Protein AF-A0A7D7VSA6-F1 (afdb_monomer_lite)

Secondary structure (DSSP, 8-state):
--S-TT-EEEEEEEES-TTS-GGGSEEEEEEEEETTT-SS---TT--EEEEEEE-TT--EEEEEEETTTTEEEEEEE-TTS----HHHHHHHHHHHHHHHHHHHHHHHHTT-HHHHHHHHHHHHHHHHHHHHHHT--TT--STHHHHHHHHHHHHHHHHHHHHHHHHHHHHHHHHHHHHHHHHHHHHHH--HHHHHHHHHHHHTHHHHHTTT-HHHHHHHHHHHHHHHHHHHTT-HHHHHHHHHHHHHTGGG-S-HHHHHHHHHHHHHHHHTT-HHHHHHHHHHHHHHS-TTTHHHHHIIIII--

Sequence (305 aa):
MKGNESDRLWINVYEGPQTSLPEANKLIGVIEISGKQVSRDIAKGSDLEITIMISESRDVTVSGYLNMSDQEFKNVFNPKERDTNITLLKGQVTELSSKLDEEIELATEKEDYETAGALSKVKKEMEAVEDEAESLTDDDVTDKRYQLEDKKRKIAQKIDSATKNKRLQKATDYYYETKAACEELIENSGNDHERKTFNDIVSQESAFMATKSPLKIQEKSDEFHSIIGQIRWRTPDFLKGIFGSLLNDQAKMNDQSQAKSLIDAGNFAIESQNWDRLREINFGLLDLLPRGSKEDITTKIGFGL

Foldseek 3Di:
DPLDQPDKDKDWDFDDDPLADRLLTHTQDIFIDTSVNAPDDDDPVFDWDWDWDADPQRWIKIWIAGPVRRDIGIDITDSPDDDFQLVVLLVLLVVVLVVLVVQLVVCVVVVVVVLNVQSVVLNVLSVVLNVLSVPDDRPPPDCSRVVSSVSSSVSSVSNRVSCLVVLLVVLVVLLVVLLVVLVVLCVVQNDPVLVVQSVVLVVCCVVQNVVSRSVSSNVSSVSSLVSVVVRLLQDPVSLVLLLVVLVVCLVQFQDNVQSVVLNVQLVVCNVVVVSVSSSVSSVVSLVRHDSNVSLVSCVVSPSND

Radius of gyration: 24.02 Å; chains: 1; bounding box: 58×50×62 Å

pLDDT: mean 84.39, std 11.31, range [35.53, 96.75]

Structure (mmCIF, N/CA/C/O backbone):
data_AF-A0A7D7VSA6-F1
#
_entry.id   AF-A0A7D7VSA6-F1
#
loop_
_atom_site.group_PDB
_atom_site.id
_atom_site.type_symbol
_atom_site.label_atom_id
_atom_site.label_alt_id
_atom_site.label_comp_id
_atom_site.label_asym_id
_atom_site.label_entity_id
_atom_site.label_seq_id
_atom_site.pdbx_PDB_ins_code
_atom_site.Cartn_x
_atom_site.Cartn_y
_atom_site.Cartn_z
_atom_site.occupancy
_atom_site.B_iso_or_equiv
_atom_site.auth_seq_id
_atom_site.auth_comp_id
_atom_site.auth_asym_id
_atom_site.auth_atom_id
_atom_site.pdbx_PDB_model_num
ATOM 1 N N . MET A 1 1 ? 7.452 -14.440 10.674 1.00 52.47 1 MET A N 1
ATOM 2 C CA . MET A 1 1 ? 7.093 -15.127 11.926 1.00 52.47 1 MET A CA 1
ATOM 3 C C . MET A 1 1 ? 8.062 -16.277 12.093 1.00 52.47 1 MET A C 1
ATOM 5 O O . MET A 1 1 ? 8.081 -17.152 11.234 1.00 52.47 1 MET A O 1
ATOM 9 N N . LYS A 1 2 ? 8.937 -16.218 13.099 1.00 40.69 2 LYS A N 1
ATOM 10 C CA . LYS A 1 2 ? 9.678 -17.420 13.525 1.00 40.69 2 LYS A CA 1
ATOM 11 C C . LYS A 1 2 ? 8.731 -18.194 14.435 1.00 40.69 2 LYS A C 1
ATOM 13 O O . LYS A 1 2 ? 7.951 -17.534 15.105 1.00 40.69 2 LYS A O 1
ATOM 18 N N . GLY A 1 3 ? 8.793 -19.525 14.478 1.00 46.88 3 GLY A N 1
ATOM 19 C CA . GLY A 1 3 ? 7.996 -20.405 15.359 1.00 46.88 3 GLY A CA 1
ATOM 20 C C . GLY A 1 3 ? 8.077 -20.123 16.875 1.00 46.88 3 GLY A C 1
ATOM 21 O O . GLY A 1 3 ? 8.457 -20.988 17.657 1.00 46.88 3 GLY A O 1
ATOM 22 N N . ASN A 1 4 ? 7.722 -18.912 17.288 1.00 48.38 4 ASN A N 1
ATOM 23 C CA . ASN A 1 4 ? 7.675 -18.393 18.637 1.00 48.38 4 ASN A CA 1
ATOM 24 C C . ASN A 1 4 ? 6.198 -18.225 19.002 1.00 48.38 4 ASN A C 1
ATOM 26 O O . ASN A 1 4 ? 5.406 -17.715 18.208 1.00 48.38 4 ASN A O 1
ATOM 30 N N . GLU A 1 5 ? 5.815 -18.661 20.199 1.00 52.28 5 GLU A N 1
ATOM 31 C CA . GLU A 1 5 ? 4.406 -18.749 20.612 1.00 52.28 5 GLU A CA 1
ATOM 32 C C . GLU A 1 5 ? 3.676 -17.393 20.653 1.00 52.28 5 GLU A C 1
ATOM 34 O O . GLU A 1 5 ? 2.447 -17.356 20.695 1.00 52.28 5 GLU A O 1
ATOM 39 N N . SER A 1 6 ? 4.429 -16.291 20.641 1.00 59.78 6 SER A N 1
ATOM 40 C CA . SER A 1 6 ? 3.940 -14.912 20.672 1.00 59.78 6 SER A CA 1
ATOM 41 C C . SER A 1 6 ? 3.602 -14.327 19.300 1.00 59.78 6 SER A C 1
ATOM 43 O O . SER A 1 6 ? 2.917 -13.307 19.246 1.00 59.78 6 SER A O 1
ATOM 45 N N . ASP A 1 7 ? 4.087 -14.919 18.205 1.00 70.81 7 ASP A N 1
ATOM 46 C CA . ASP A 1 7 ? 3.899 -14.352 16.870 1.00 70.81 7 ASP A CA 1
ATOM 47 C C . ASP A 1 7 ? 2.448 -14.571 16.417 1.00 70.81 7 ASP A C 1
ATOM 49 O O . ASP A 1 7 ? 1.957 -15.704 16.364 1.00 70.81 7 ASP A O 1
ATOM 53 N N . ARG A 1 8 ? 1.762 -13.479 16.063 1.00 75.50 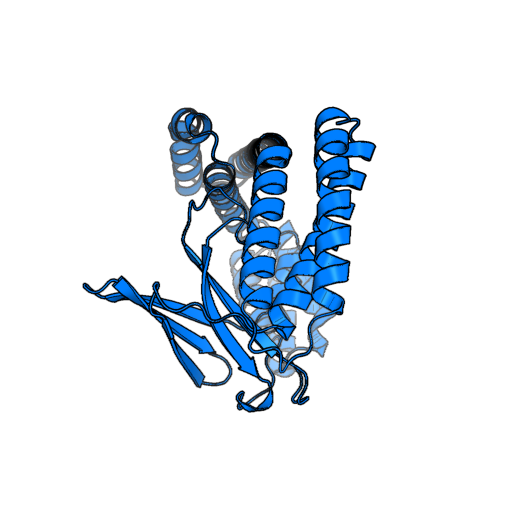8 ARG A N 1
ATOM 54 C CA . ARG A 1 8 ? 0.375 -13.488 15.581 1.00 75.50 8 ARG A CA 1
ATOM 55 C C . ARG A 1 8 ? 0.255 -12.674 14.298 1.00 75.50 8 ARG A C 1
ATOM 57 O O . ARG A 1 8 ? 0.777 -11.564 14.217 1.00 75.50 8 ARG A O 1
ATOM 64 N N . LEU A 1 9 ? -0.440 -13.229 13.313 1.00 80.06 9 LEU A N 1
ATOM 65 C CA . LEU A 1 9 ? -0.892 -12.529 12.118 1.00 80.06 9 LEU A CA 1
ATOM 66 C C . LEU A 1 9 ? -2.399 -12.307 12.244 1.00 80.06 9 LEU A C 1
ATOM 68 O O . LEU A 1 9 ? -3.152 -13.248 12.493 1.00 80.06 9 LEU A O 1
ATOM 72 N N . TRP A 1 10 ? -2.825 -11.061 12.067 1.00 84.00 10 TRP A N 1
ATOM 73 C CA . TRP A 1 10 ? -4.221 -10.660 12.189 1.00 84.00 10 TRP A CA 1
ATOM 74 C C . TRP A 1 10 ? -4.757 -10.225 10.831 1.00 84.00 10 TRP A C 1
ATOM 76 O O . TRP A 1 10 ? -4.192 -9.335 10.197 1.00 84.00 10 TRP A O 1
ATOM 86 N N . ILE A 1 11 ? -5.868 -10.821 10.407 1.00 84.81 11 ILE A N 1
ATOM 87 C CA . ILE A 1 11 ? -6.616 -10.384 9.227 1.00 84.81 11 ILE A CA 1
ATOM 88 C C . ILE A 1 11 ? -7.899 -9.729 9.729 1.00 84.81 11 ILE A C 1
ATOM 90 O O . ILE A 1 11 ? -8.822 -10.414 10.172 1.00 84.81 11 ILE A O 1
ATOM 94 N N . ASN A 1 12 ? -7.936 -8.398 9.687 1.00 86.38 12 ASN A N 1
ATOM 95 C CA . ASN A 1 12 ? -9.089 -7.609 10.115 1.00 86.38 12 ASN A CA 1
ATOM 96 C C . ASN A 1 12 ? -10.017 -7.354 8.928 1.00 86.38 12 ASN A C 1
ATOM 98 O O . ASN A 1 12 ? -9.569 -6.902 7.875 1.00 86.38 12 ASN A O 1
ATOM 102 N N . VAL A 1 13 ? -11.312 -7.596 9.113 1.00 85.62 13 VAL A N 1
ATOM 103 C CA . VAL A 1 13 ? -12.317 -7.436 8.059 1.00 85.62 13 VAL A CA 1
ATOM 104 C C . VAL A 1 13 ? -13.292 -6.347 8.463 1.00 85.62 13 VAL A C 1
ATOM 106 O O . VAL A 1 13 ? -13.953 -6.450 9.496 1.00 85.62 13 VAL A O 1
ATOM 109 N N . TYR A 1 14 ? -13.375 -5.298 7.648 1.00 87.31 14 TYR A N 1
ATOM 110 C CA . TYR A 1 14 ? -14.153 -4.096 7.937 1.00 87.31 14 TYR A CA 1
ATOM 111 C C . TYR A 1 14 ? -15.288 -3.891 6.926 1.00 87.31 14 TYR A C 1
ATOM 113 O O . TYR A 1 14 ? -15.138 -4.166 5.739 1.00 87.31 14 TYR A O 1
ATOM 121 N N . GLU A 1 15 ? -16.411 -3.352 7.399 1.00 86.75 15 GLU A N 1
ATOM 122 C CA . GLU A 1 15 ? -17.558 -2.907 6.607 1.00 86.75 15 GLU A CA 1
ATOM 123 C C . GLU A 1 15 ? -17.632 -1.378 6.626 1.00 86.75 15 GLU A C 1
ATOM 125 O O . GLU A 1 15 ? -17.773 -0.761 7.689 1.00 86.75 15 GLU A O 1
ATOM 130 N N . GLY A 1 16 ? -17.571 -0.750 5.455 1.00 86.88 16 GLY A N 1
ATOM 131 C CA . GLY A 1 16 ? -17.751 0.691 5.332 1.00 86.88 16 GLY A CA 1
ATOM 132 C C . GLY A 1 16 ? -17.281 1.247 3.990 1.00 86.88 16 GLY A C 1
ATOM 133 O O . GLY A 1 16 ? -16.944 0.484 3.083 1.00 86.88 16 GLY A O 1
ATOM 134 N N . PRO A 1 17 ? -17.291 2.581 3.829 1.00 83.81 17 PRO A N 1
ATOM 135 C CA . PRO A 1 17 ? -16.809 3.226 2.617 1.00 83.81 17 PRO A CA 1
ATOM 136 C C . PRO A 1 17 ? -15.327 2.924 2.370 1.00 83.81 17 PRO A C 1
ATOM 138 O O . PRO A 1 17 ? -14.486 3.143 3.241 1.00 83.81 17 PRO A O 1
ATOM 141 N N . GLN A 1 18 ? -14.994 2.523 1.142 1.00 78.56 18 GLN A N 1
ATOM 142 C CA . GLN A 1 18 ? -13.608 2.266 0.721 1.00 78.56 18 GLN A CA 1
ATOM 143 C C . GLN A 1 18 ? -12.697 3.505 0.783 1.00 78.56 18 GLN A C 1
ATOM 145 O O . GLN A 1 18 ? -11.481 3.392 0.742 1.00 78.56 18 GLN A O 1
ATOM 150 N N . THR A 1 19 ? -13.280 4.707 0.838 1.00 75.62 19 THR A N 1
ATOM 151 C CA . THR A 1 19 ? -12.539 5.978 0.884 1.00 75.62 19 THR A CA 1
ATOM 152 C C . THR A 1 19 ? -12.122 6.392 2.291 1.00 75.62 19 THR A C 1
ATOM 154 O O . THR A 1 19 ? -11.398 7.375 2.439 1.00 75.62 19 THR A O 1
ATOM 157 N N . SER A 1 20 ? -12.650 5.722 3.314 1.00 83.56 20 SER A N 1
ATOM 158 C CA . SER A 1 20 ? -12.350 6.018 4.711 1.00 83.56 20 SER A CA 1
ATOM 159 C C . SER A 1 20 ? -11.198 5.155 5.209 1.00 83.56 20 SER A C 1
ATOM 161 O O . SER A 1 20 ? -10.936 4.082 4.666 1.00 83.56 20 SER A O 1
ATOM 163 N N . LEU A 1 21 ? -10.515 5.621 6.254 1.00 84.88 21 LEU A N 1
ATOM 164 C CA . LEU A 1 21 ? -9.534 4.808 6.970 1.00 84.88 21 LEU A CA 1
ATOM 165 C C . LEU A 1 21 ? -10.165 3.469 7.401 1.00 84.88 21 LEU A C 1
ATOM 167 O O . LEU A 1 21 ? -11.303 3.478 7.887 1.00 84.88 21 LEU A O 1
ATOM 171 N N . PRO A 1 22 ? -9.458 2.331 7.272 1.00 86.31 22 PRO A N 1
ATOM 172 C CA . PRO A 1 22 ? -9.956 1.040 7.743 1.00 86.31 22 PRO A CA 1
ATOM 173 C C . PRO A 1 22 ? -10.445 1.087 9.196 1.00 86.31 22 PRO A C 1
ATOM 175 O O . PRO A 1 22 ? -11.513 0.575 9.512 1.00 86.31 22 PRO A O 1
ATOM 178 N N . GLU A 1 23 ? -9.724 1.792 10.067 1.00 87.69 23 GLU A N 1
ATOM 179 C CA . GLU A 1 23 ? -10.028 1.941 11.491 1.00 87.69 23 GLU A CA 1
ATOM 180 C C . GLU A 1 23 ? -11.293 2.778 11.762 1.00 87.69 23 GLU A C 1
ATOM 182 O O . GLU A 1 23 ? -11.859 2.705 12.855 1.00 87.69 23 GLU A O 1
ATOM 187 N N . ALA A 1 24 ? -11.751 3.565 10.781 1.00 88.25 24 ALA A N 1
ATOM 188 C CA . ALA A 1 24 ? -12.989 4.344 10.846 1.00 88.25 24 ALA A CA 1
ATOM 189 C C . ALA A 1 24 ? -14.235 3.519 10.463 1.00 88.25 24 ALA A C 1
ATOM 191 O O . ALA A 1 24 ? -15.369 3.934 10.747 1.00 88.25 24 ALA A O 1
ATOM 192 N N . ASN A 1 25 ? -14.028 2.356 9.839 1.00 89.00 25 ASN A N 1
ATOM 193 C CA . ASN A 1 25 ? -15.072 1.439 9.399 1.00 89.00 25 ASN A CA 1
ATOM 194 C C . ASN A 1 25 ? -15.475 0.460 10.513 1.00 89.00 25 ASN A C 1
ATOM 196 O O . ASN A 1 25 ? -14.809 0.324 11.540 1.00 89.00 25 ASN A O 1
ATOM 200 N N . LYS A 1 26 ? -16.620 -0.209 10.342 1.00 85.62 26 LYS A N 1
ATOM 201 C CA . LYS A 1 26 ? -17.137 -1.163 11.331 1.00 85.62 26 LYS A CA 1
ATOM 202 C C . LYS A 1 26 ? -16.369 -2.479 11.214 1.00 85.62 26 LYS A C 1
ATOM 204 O O . LYS A 1 26 ? -16.377 -3.084 10.150 1.00 85.62 26 LYS A O 1
ATOM 209 N N . LEU A 1 27 ? -15.760 -2.956 12.296 1.00 84.81 27 LEU A N 1
ATOM 210 C CA . LEU A 1 27 ? -15.154 -4.289 12.320 1.00 84.81 27 LEU A CA 1
ATOM 211 C C . LEU A 1 27 ? -16.250 -5.366 12.213 1.00 84.81 27 LEU A C 1
ATOM 213 O O . LEU A 1 27 ? -17.189 -5.380 13.011 1.00 84.81 27 LEU A O 1
ATOM 217 N N . ILE A 1 28 ? -16.144 -6.240 11.210 1.00 83.25 28 ILE A N 1
ATOM 218 C CA . ILE A 1 28 ? -17.011 -7.416 11.022 1.00 83.25 28 ILE A CA 1
ATOM 219 C C . ILE A 1 28 ? -16.425 -8.614 11.765 1.00 83.25 28 ILE A C 1
ATOM 221 O O . ILE A 1 28 ? -17.159 -9.390 12.368 1.00 83.25 28 ILE A O 1
ATOM 225 N N . GLY A 1 29 ? -15.104 -8.770 11.706 1.00 78.44 29 GLY A N 1
ATOM 226 C CA . GLY A 1 29 ? -14.444 -9.935 12.261 1.00 78.44 29 GLY A CA 1
ATOM 227 C C . GLY A 1 29 ? -12.936 -9.901 12.104 1.00 78.44 29 GLY A C 1
ATOM 228 O O . GLY A 1 29 ? -12.374 -9.062 11.395 1.00 78.44 29 GLY A O 1
ATOM 229 N N . VAL A 1 30 ? -12.297 -10.835 12.797 1.00 83.19 30 VAL A N 1
ATOM 230 C CA . VAL A 1 30 ? -10.848 -10.987 12.829 1.00 83.19 30 VAL A CA 1
ATOM 231 C C . VAL A 1 30 ? -10.506 -12.459 12.662 1.00 83.19 30 VAL A C 1
ATOM 233 O O . VAL A 1 30 ? -11.083 -13.318 13.330 1.00 83.19 30 VAL A O 1
ATOM 236 N N . ILE A 1 31 ? -9.559 -12.756 11.776 1.00 84.06 31 ILE A N 1
ATOM 237 C CA . ILE A 1 31 ? -8.891 -14.058 11.745 1.00 84.06 31 ILE A CA 1
ATOM 238 C C . ILE A 1 31 ? -7.543 -13.897 12.435 1.00 84.06 31 ILE A C 1
ATOM 240 O O . ILE A 1 31 ? -6.701 -13.115 11.993 1.00 84.06 31 ILE A O 1
ATOM 244 N N . GLU A 1 32 ? -7.357 -14.640 13.521 1.00 83.69 32 GLU A N 1
ATOM 245 C CA . GLU A 1 32 ? -6.067 -14.787 14.183 1.00 83.69 32 GLU A CA 1
ATOM 246 C C . GLU A 1 32 ? -5.359 -16.030 13.649 1.00 83.69 32 GLU A C 1
ATOM 248 O O . GLU A 1 32 ? -5.876 -17.143 13.751 1.00 83.69 32 GLU A O 1
ATOM 253 N N . ILE A 1 33 ? -4.159 -15.839 13.109 1.00 82.75 33 ILE A N 1
ATOM 254 C CA . ILE A 1 33 ? -3.253 -16.920 12.735 1.00 82.75 33 ILE A CA 1
ATOM 255 C C . ILE A 1 33 ? -2.060 -16.844 13.683 1.00 82.75 33 ILE A C 1
ATOM 257 O O . ILE A 1 33 ? -1.188 -15.982 13.557 1.00 82.75 33 ILE A O 1
ATOM 261 N N . SER A 1 34 ? -2.033 -17.735 14.668 1.00 79.81 34 SER A N 1
ATOM 262 C CA . SER A 1 34 ? -0.915 -17.846 15.605 1.00 79.81 34 SER A CA 1
ATOM 263 C C . SER A 1 34 ? 0.235 -18.650 14.997 1.00 79.81 34 SER A C 1
ATOM 265 O O . SER A 1 34 ? 0.015 -19.584 14.223 1.00 79.81 34 SER A O 1
ATOM 267 N N . GLY A 1 35 ? 1.472 -18.363 15.413 1.00 72.94 35 GLY A N 1
ATOM 268 C CA . GLY A 1 35 ? 2.660 -19.109 14.983 1.00 72.94 35 GLY A CA 1
ATOM 269 C C . GLY A 1 35 ? 2.589 -20.620 15.257 1.00 72.94 35 GLY A C 1
ATOM 270 O O . GLY A 1 35 ? 3.234 -21.392 14.559 1.00 72.94 35 GLY A O 1
ATOM 271 N N . LYS A 1 36 ? 1.754 -21.062 16.214 1.00 74.12 36 LYS A N 1
ATOM 272 C CA . LYS A 1 36 ? 1.494 -22.488 16.501 1.00 74.12 36 LYS A CA 1
ATOM 273 C C . LYS A 1 36 ? 0.684 -23.189 15.414 1.00 74.12 36 LYS A C 1
ATOM 275 O O . LYS A 1 36 ? 0.767 -24.406 15.283 1.00 74.12 36 LYS A O 1
ATOM 280 N N . GLN A 1 37 ? -0.146 -22.443 14.693 1.00 73.38 37 GLN A N 1
ATOM 281 C CA . GLN A 1 37 ? -1.020 -23.004 13.669 1.00 73.38 37 GLN A CA 1
ATOM 282 C C . GLN A 1 37 ? -0.327 -23.106 12.311 1.00 73.38 37 GLN A C 1
ATOM 284 O O . GLN A 1 37 ? -0.833 -23.794 11.425 1.00 73.38 37 GLN A O 1
ATOM 289 N N . VAL A 1 38 ? 0.823 -22.450 12.138 1.00 76.56 38 VAL A N 1
ATOM 290 C CA . VAL A 1 38 ? 1.549 -22.473 10.873 1.00 76.56 38 VAL A CA 1
ATOM 291 C C . VAL A 1 38 ? 2.524 -23.646 10.847 1.00 76.56 38 VAL A C 1
ATOM 293 O O . VAL A 1 38 ? 3.309 -23.845 11.770 1.00 76.56 38 VAL A O 1
ATOM 296 N N . SER A 1 39 ? 2.485 -24.434 9.775 1.00 70.50 39 SER A N 1
ATOM 297 C CA . SER A 1 39 ? 3.337 -25.617 9.608 1.00 70.50 39 SER A CA 1
ATOM 298 C C . SER A 1 39 ? 4.802 -25.272 9.310 1.00 70.50 39 SER A C 1
ATOM 300 O O . SER A 1 39 ? 5.679 -26.130 9.441 1.00 70.50 39 SER A O 1
ATOM 302 N N . ARG A 1 40 ? 5.075 -24.033 8.880 1.00 70.19 40 ARG A N 1
ATOM 303 C CA . ARG A 1 40 ? 6.391 -23.521 8.472 1.00 70.19 40 ARG A CA 1
ATOM 304 C C . ARG A 1 40 ? 6.528 -22.036 8.796 1.00 70.19 40 ARG A C 1
ATOM 306 O O . ARG A 1 40 ? 5.534 -21.326 8.897 1.00 70.19 40 ARG A O 1
ATOM 313 N N . ASP A 1 41 ? 7.765 -21.560 8.896 1.00 68.94 41 ASP A N 1
ATOM 314 C CA . ASP A 1 41 ? 8.044 -20.138 9.099 1.00 68.94 41 ASP A CA 1
ATOM 315 C C . ASP A 1 41 ? 7.509 -19.291 7.929 1.00 68.94 41 ASP A C 1
ATOM 317 O O . ASP A 1 41 ? 7.759 -19.586 6.757 1.00 68.94 41 ASP A O 1
ATOM 321 N N . ILE A 1 42 ? 6.808 -18.202 8.257 1.00 70.50 42 ILE A N 1
ATOM 322 C CA . ILE A 1 42 ? 6.314 -17.224 7.276 1.00 70.50 42 ILE A CA 1
ATOM 323 C C . ILE A 1 42 ? 7.351 -16.111 7.147 1.00 70.50 42 ILE A C 1
ATOM 325 O O . ILE A 1 42 ? 7.594 -15.362 8.103 1.00 70.50 42 ILE A O 1
ATOM 329 N N . ALA A 1 43 ? 7.961 -15.983 5.971 1.00 68.81 43 ALA A N 1
ATOM 330 C CA . ALA A 1 43 ? 8.850 -14.869 5.659 1.00 68.81 43 ALA A CA 1
ATOM 331 C C . ALA A 1 43 ? 8.041 -13.601 5.337 1.00 68.81 43 ALA A C 1
ATOM 333 O O . ALA A 1 43 ? 6.922 -13.681 4.829 1.00 68.81 43 ALA A O 1
ATOM 334 N N . LYS A 1 44 ? 8.614 -12.421 5.605 1.00 67.75 44 LYS A N 1
ATOM 335 C CA . LYS A 1 44 ? 8.074 -11.163 5.069 1.00 67.75 44 LYS A CA 1
ATOM 336 C C . LYS A 1 44 ? 8.089 -11.253 3.532 1.00 67.75 44 LYS A C 1
ATOM 338 O O . LYS A 1 44 ? 9.079 -11.741 2.993 1.00 67.75 44 LYS A O 1
ATOM 343 N N . GLY A 1 45 ? 7.000 -10.847 2.877 1.00 66.00 45 GLY A N 1
ATOM 344 C CA . GLY A 1 45 ? 6.820 -11.029 1.427 1.00 66.00 45 GLY A CA 1
ATOM 345 C C . GLY A 1 45 ? 6.260 -12.400 1.020 1.00 66.00 45 GLY A C 1
ATOM 346 O O . GLY A 1 45 ? 6.386 -12.810 -0.123 1.00 66.00 45 GLY A O 1
ATOM 347 N N . SER A 1 46 ? 5.690 -13.172 1.954 1.00 73.19 46 SER A N 1
ATOM 348 C CA . SER A 1 46 ? 4.974 -14.403 1.582 1.00 73.19 46 SER A CA 1
ATOM 349 C C . SER A 1 46 ? 3.577 -14.073 1.062 1.00 73.19 46 SER A C 1
ATOM 351 O O . SER A 1 46 ? 2.850 -13.323 1.713 1.00 73.19 46 SER A O 1
ATOM 353 N N . ASP A 1 47 ? 3.184 -14.705 -0.042 1.00 75.31 47 ASP A N 1
ATOM 354 C CA . ASP A 1 47 ? 1.846 -14.551 -0.612 1.00 75.31 47 ASP A CA 1
ATOM 355 C C . ASP A 1 47 ? 0.763 -15.130 0.309 1.00 75.31 47 ASP A C 1
ATOM 357 O O . ASP A 1 47 ? 0.824 -16.296 0.725 1.00 75.31 47 ASP A O 1
ATOM 361 N N . LEU A 1 48 ? -0.252 -14.311 0.580 1.00 81.38 48 LEU A N 1
ATOM 362 C CA . LEU A 1 48 ? -1.483 -14.682 1.266 1.00 81.38 48 LEU A CA 1
ATOM 363 C C . LEU A 1 48 ? -2.655 -14.404 0.323 1.00 81.38 48 LEU A C 1
ATOM 365 O O . LEU A 1 48 ? -2.942 -13.251 0.005 1.00 81.38 48 LEU A O 1
ATOM 369 N N . GLU A 1 49 ? -3.346 -15.454 -0.101 1.00 83.81 49 GLU A N 1
ATOM 370 C CA . GLU A 1 49 ? -4.552 -15.326 -0.912 1.00 83.81 49 GLU A CA 1
ATOM 371 C C . GLU A 1 49 ? -5.768 -15.173 0.003 1.00 83.81 49 GLU A C 1
ATOM 373 O O . GLU A 1 49 ? -6.011 -16.011 0.869 1.00 83.81 49 GLU A O 1
ATOM 378 N N . ILE A 1 50 ? -6.533 -14.094 -0.166 1.00 86.75 50 ILE A N 1
ATOM 379 C CA . ILE A 1 50 ? -7.716 -13.811 0.652 1.00 86.75 50 ILE A CA 1
ATOM 380 C C . ILE A 1 50 ? -8.966 -13.980 -0.210 1.00 86.75 50 ILE A C 1
ATOM 382 O O . ILE A 1 50 ? -9.168 -13.251 -1.178 1.00 86.75 50 ILE A O 1
ATOM 386 N N . THR A 1 51 ? -9.837 -14.906 0.180 1.00 86.44 51 THR A N 1
ATOM 387 C CA . THR A 1 51 ? -11.157 -15.104 -0.423 1.00 86.44 51 THR A CA 1
ATOM 388 C C . THR A 1 51 ? -12.239 -14.625 0.537 1.00 86.44 51 THR A C 1
ATOM 390 O O . THR A 1 51 ? -12.308 -15.059 1.685 1.00 86.44 51 THR A O 1
ATOM 393 N N . ILE A 1 52 ? -13.118 -13.743 0.059 1.00 87.94 52 ILE A N 1
ATOM 394 C CA . ILE A 1 52 ? -14.264 -13.231 0.819 1.00 87.94 52 ILE A CA 1
ATOM 395 C C . ILE A 1 52 ? -15.545 -13.637 0.091 1.00 87.94 52 ILE A C 1
ATOM 397 O O . ILE A 1 52 ? -15.727 -13.325 -1.083 1.00 87.94 52 ILE A O 1
ATOM 401 N N . MET A 1 53 ? -16.450 -14.317 0.790 1.00 85.69 53 MET A N 1
ATOM 402 C CA . MET A 1 53 ? -17.771 -14.702 0.297 1.00 85.69 53 MET A CA 1
ATOM 403 C C . MET A 1 53 ? -18.854 -14.128 1.204 1.00 85.69 53 MET A C 1
ATOM 405 O O . MET A 1 53 ? -18.730 -14.164 2.425 1.00 85.69 53 MET A O 1
ATOM 409 N N . ILE A 1 54 ? -19.945 -13.645 0.619 1.00 87.88 54 ILE A N 1
ATOM 410 C CA . ILE A 1 54 ? -21.096 -13.119 1.358 1.00 87.88 54 ILE A CA 1
ATOM 411 C C . ILE A 1 54 ? -22.310 -13.973 1.000 1.00 87.88 54 ILE A C 1
ATOM 413 O O . ILE A 1 54 ? -22.636 -14.128 -0.176 1.00 87.88 54 ILE A O 1
ATOM 417 N N . SER A 1 55 ? -22.963 -14.549 2.007 1.00 89.06 55 SER A N 1
ATOM 418 C CA . SER A 1 55 ? -24.184 -15.336 1.812 1.00 89.06 55 SER A CA 1
ATOM 419 C C . SER A 1 55 ? -25.422 -14.447 1.633 1.00 89.06 55 SER A C 1
ATOM 421 O O . SER A 1 55 ? -25.414 -13.265 1.982 1.00 89.06 55 SER A O 1
ATOM 423 N N . GLU A 1 56 ? -26.538 -15.023 1.169 1.00 85.88 56 GLU A N 1
ATOM 424 C CA . GLU A 1 56 ? -27.838 -14.325 1.111 1.00 85.88 56 GLU A CA 1
ATOM 425 C C . GLU A 1 56 ? -28.296 -13.813 2.488 1.00 85.88 56 GLU A C 1
ATOM 427 O O . GLU A 1 56 ? -28.939 -12.768 2.590 1.00 85.88 56 GLU A O 1
ATOM 432 N N . SER A 1 57 ? -27.909 -14.513 3.560 1.00 83.06 57 SER A N 1
ATOM 433 C CA . SER A 1 57 ? -28.191 -14.116 4.947 1.00 83.06 57 SER A CA 1
ATOM 434 C C . SER A 1 57 ? -27.250 -13.021 5.470 1.00 83.06 57 SER A C 1
ATOM 436 O O . SER A 1 57 ? -27.389 -12.596 6.616 1.00 83.06 57 SER A O 1
ATOM 438 N N . ARG A 1 58 ? -26.340 -12.518 4.620 1.00 82.81 58 ARG A N 1
ATOM 439 C CA . ARG A 1 58 ? -25.262 -11.556 4.914 1.00 82.81 58 ARG A CA 1
ATOM 440 C C . ARG A 1 58 ? -24.150 -12.071 5.823 1.00 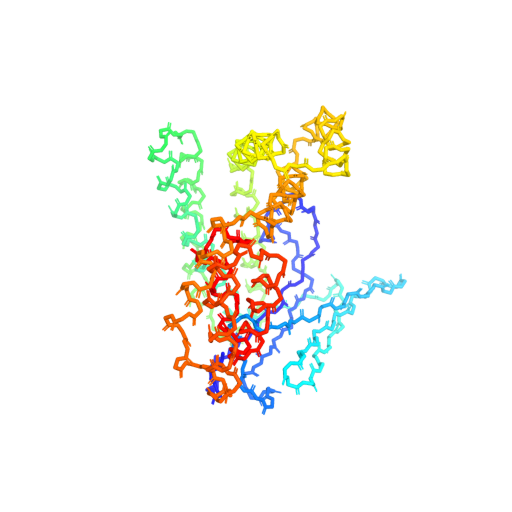82.81 58 ARG A C 1
ATOM 442 O O . ARG A 1 58 ? -23.334 -11.274 6.274 1.00 82.81 58 ARG A O 1
ATOM 449 N N . ASP A 1 59 ? -24.069 -13.374 6.056 1.00 84.56 59 ASP A N 1
ATOM 450 C CA . ASP A 1 59 ? -22.905 -13.944 6.734 1.00 84.56 59 ASP A CA 1
ATOM 451 C C . ASP A 1 59 ? -21.680 -13.832 5.822 1.00 84.56 59 ASP A C 1
ATOM 453 O O . ASP A 1 59 ? -21.746 -14.192 4.640 1.00 84.56 59 ASP A O 1
ATOM 457 N N . VAL A 1 60 ? -20.579 -13.324 6.373 1.00 85.44 60 VAL A N 1
ATOM 458 C CA . VAL A 1 60 ? -19.333 -13.067 5.648 1.00 85.44 60 VAL A CA 1
ATOM 459 C C . VAL A 1 60 ? -18.358 -14.193 5.956 1.00 85.44 60 VAL A C 1
ATOM 461 O O . VAL A 1 60 ? -17.885 -14.336 7.076 1.00 85.44 60 VAL A O 1
ATOM 464 N N . THR A 1 61 ? -18.054 -15.014 4.961 1.00 86.50 61 THR A N 1
ATOM 465 C CA . THR A 1 61 ? -17.029 -16.054 5.049 1.00 86.50 61 THR A CA 1
ATOM 466 C C . THR A 1 61 ? -15.723 -15.517 4.498 1.00 86.50 61 THR A C 1
ATOM 468 O O . THR A 1 61 ? -15.685 -15.033 3.371 1.00 86.50 61 THR A O 1
ATOM 471 N N . VAL A 1 62 ? -14.652 -15.628 5.271 1.00 86.56 62 VAL A N 1
ATOM 472 C CA . VAL A 1 62 ? -13.324 -15.151 4.889 1.00 86.56 62 VAL A CA 1
ATOM 473 C C . VAL A 1 62 ? -12.366 -16.318 5.023 1.00 86.56 62 VAL A C 1
ATOM 475 O O . VAL A 1 62 ? -12.325 -16.963 6.072 1.00 86.56 62 VAL A O 1
ATOM 478 N N . SER A 1 63 ? -11.614 -16.605 3.969 1.00 85.56 63 SER A N 1
ATOM 479 C CA . SER A 1 63 ? -10.516 -17.562 4.003 1.00 85.56 63 SER A CA 1
ATOM 480 C C . SER A 1 63 ? -9.210 -16.913 3.569 1.00 85.56 63 SER A C 1
ATOM 482 O O . SER A 1 63 ? -9.165 -16.185 2.583 1.00 85.56 63 SER A O 1
ATOM 484 N N . GLY A 1 64 ? -8.155 -17.152 4.342 1.00 84.56 64 GLY A N 1
ATOM 485 C CA . GLY A 1 64 ? -6.781 -16.801 4.010 1.00 84.56 64 GLY A CA 1
ATOM 486 C C . GLY A 1 64 ? -5.995 -18.070 3.704 1.00 84.56 64 GLY A C 1
ATOM 487 O O . GLY A 1 64 ? -5.853 -18.921 4.581 1.00 84.56 64 GLY A O 1
ATOM 488 N N . TYR A 1 65 ? -5.497 -18.207 2.482 1.00 85.19 65 TYR A N 1
ATOM 489 C CA . TYR A 1 65 ? -4.675 -19.328 2.045 1.00 85.19 65 TYR A CA 1
ATOM 490 C C . TYR A 1 65 ? -3.206 -18.903 1.950 1.00 85.19 65 TYR A C 1
ATOM 492 O O . TYR A 1 65 ? -2.845 -17.976 1.224 1.00 85.19 65 TYR A O 1
ATOM 500 N N . LEU A 1 66 ? -2.353 -19.566 2.730 1.00 81.31 66 LEU A N 1
ATOM 501 C CA . LEU A 1 66 ? -0.911 -19.342 2.753 1.00 81.31 66 LEU A CA 1
ATOM 502 C C . LEU A 1 66 ? -0.218 -20.306 1.788 1.00 81.31 66 LEU A C 1
ATOM 504 O O . LEU A 1 66 ? -0.001 -21.477 2.107 1.00 81.31 66 LEU A O 1
ATOM 508 N N . ASN A 1 67 ? 0.218 -19.782 0.641 1.00 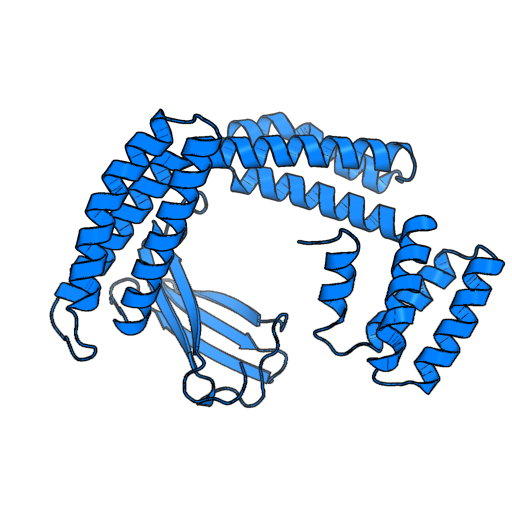73.56 67 ASN A N 1
ATOM 509 C CA . ASN A 1 67 ? 0.855 -20.558 -0.431 1.00 73.56 67 ASN A CA 1
ATOM 510 C C . ASN A 1 67 ? 2.116 -21.314 0.024 1.00 73.56 67 ASN A C 1
ATOM 512 O O . ASN A 1 67 ? 2.416 -22.406 -0.453 1.00 73.56 67 ASN A O 1
ATOM 516 N N . MET A 1 68 ? 2.892 -20.725 0.936 1.00 69.12 68 MET A N 1
ATOM 517 C CA . MET A 1 68 ? 4.185 -21.273 1.370 1.00 69.12 68 MET A CA 1
ATOM 518 C C . MET A 1 68 ? 4.055 -22.458 2.334 1.00 69.12 68 MET A C 1
ATOM 520 O O . MET A 1 68 ? 4.951 -23.310 2.385 1.00 69.12 68 MET A O 1
ATOM 524 N N . SER A 1 69 ? 2.969 -22.502 3.106 1.00 71.00 69 SER A N 1
ATOM 525 C CA . SER A 1 69 ? 2.694 -23.562 4.075 1.00 71.00 69 SER A CA 1
ATOM 526 C C . SER A 1 69 ? 1.599 -24.531 3.624 1.00 71.00 69 SER A C 1
ATOM 528 O O . SER A 1 69 ? 1.448 -25.559 4.283 1.00 71.00 69 SER A O 1
ATOM 530 N N . ASP A 1 70 ? 0.914 -24.242 2.507 1.00 77.25 70 ASP A N 1
ATOM 531 C CA . ASP A 1 70 ? -0.248 -24.986 1.993 1.00 77.25 70 ASP A CA 1
ATOM 532 C C . ASP A 1 70 ? -1.324 -25.132 3.081 1.00 77.25 70 ASP A C 1
ATOM 534 O O . ASP A 1 70 ? -1.719 -26.225 3.489 1.00 77.25 70 ASP A O 1
ATOM 538 N N . GLN A 1 71 ? -1.706 -23.992 3.666 1.00 79.56 71 GLN A N 1
ATOM 539 C CA . GLN A 1 71 ? -2.661 -23.932 4.772 1.00 79.56 71 GLN A CA 1
ATOM 540 C C . GLN A 1 71 ? -3.745 -22.899 4.506 1.00 79.56 71 GLN A C 1
ATOM 542 O O . GLN A 1 71 ? -3.453 -21.747 4.192 1.00 79.56 71 GLN A O 1
ATOM 547 N N . GLU A 1 72 ? -4.994 -23.306 4.712 1.00 83.38 72 GLU A N 1
ATOM 548 C CA . GLU A 1 72 ? -6.160 -22.430 4.658 1.00 83.38 72 GLU A CA 1
ATOM 549 C C . GLU A 1 72 ? -6.673 -22.136 6.072 1.00 83.38 72 GLU A C 1
ATOM 551 O O . GLU A 1 72 ? -6.920 -23.040 6.873 1.00 83.38 72 GLU A O 1
ATOM 556 N N . PHE A 1 73 ? -6.878 -20.855 6.361 1.00 84.19 73 PHE A N 1
ATOM 557 C CA . PHE A 1 73 ? -7.501 -20.359 7.579 1.00 84.19 73 PHE A CA 1
ATOM 558 C C . PHE A 1 73 ? -8.841 -19.745 7.220 1.00 84.19 73 PHE A C 1
ATOM 560 O O . PHE A 1 73 ? -8.891 -18.680 6.611 1.00 84.19 73 PHE A O 1
ATOM 567 N N . LYS A 1 74 ? -9.931 -20.415 7.590 1.00 84.31 74 LYS A N 1
ATOM 568 C CA . LYS A 1 74 ? -11.289 -19.999 7.244 1.00 84.31 74 LYS A CA 1
ATOM 569 C C . LYS A 1 74 ? -12.082 -19.640 8.488 1.00 84.31 74 LYS A C 1
ATOM 571 O O . LYS A 1 74 ? -12.091 -20.400 9.453 1.00 84.31 74 LYS A O 1
ATOM 576 N N . ASN A 1 75 ? -12.796 -18.522 8.432 1.00 83.25 75 ASN A N 1
ATOM 577 C CA . ASN A 1 75 ? -13.746 -18.132 9.461 1.00 83.25 75 ASN A CA 1
ATOM 578 C C . ASN A 1 75 ? -15.043 -17.591 8.841 1.00 83.25 75 ASN A C 1
ATOM 580 O O . ASN A 1 75 ? -15.046 -17.084 7.717 1.00 83.25 75 ASN A O 1
ATOM 584 N N . VAL A 1 76 ? -16.153 -17.733 9.562 1.00 79.25 76 VAL A N 1
ATOM 585 C CA . VAL A 1 76 ? -17.467 -17.222 9.153 1.00 79.25 76 VAL A CA 1
ATOM 586 C C . VAL A 1 76 ? -17.922 -16.219 10.197 1.00 79.25 76 VAL A C 1
ATOM 588 O O . VAL A 1 76 ? -18.031 -16.548 11.373 1.00 79.25 76 VAL A O 1
ATOM 591 N N . PHE A 1 77 ? -18.195 -14.999 9.757 1.00 79.88 77 PHE A N 1
ATOM 592 C CA . PHE A 1 77 ? -18.580 -13.891 10.610 1.00 79.88 77 PHE A CA 1
ATOM 593 C C . PHE A 1 77 ? -20.046 -13.542 10.395 1.00 79.88 77 PHE A C 1
ATOM 595 O O . PHE A 1 77 ? -20.481 -13.286 9.268 1.00 79.88 77 PHE A O 1
ATOM 602 N N . ASN A 1 78 ? -20.798 -13.485 11.493 1.00 73.12 78 ASN A N 1
ATOM 603 C CA . ASN A 1 78 ? -22.135 -12.919 11.486 1.00 73.12 78 ASN A CA 1
ATOM 604 C C . ASN A 1 78 ? -22.046 -11.412 11.784 1.00 73.12 78 ASN A C 1
ATOM 606 O O . ASN A 1 78 ? -21.614 -11.049 12.877 1.00 73.12 78 ASN A O 1
ATOM 610 N N . PRO A 1 79 ? -22.513 -10.510 10.900 1.00 68.31 79 PRO A N 1
ATOM 611 C CA . PRO A 1 79 ? -22.433 -9.060 11.126 1.00 68.31 79 PRO A CA 1
ATOM 612 C C . PRO A 1 79 ? -23.161 -8.542 12.382 1.00 68.31 79 PRO A C 1
ATOM 614 O O . PRO A 1 79 ? -23.016 -7.359 12.730 1.00 68.31 79 PRO A O 1
ATOM 617 N N . LYS A 1 80 ? -24.007 -9.379 13.005 1.00 68.81 80 LYS A N 1
ATOM 618 C CA . LYS A 1 80 ? -24.739 -9.086 14.245 1.00 68.81 80 LYS A CA 1
ATOM 619 C C . LYS A 1 80 ? -23.951 -9.440 15.504 1.00 68.81 80 LYS A C 1
ATOM 621 O O . LYS A 1 80 ? -24.223 -8.852 16.548 1.00 68.81 80 LYS A O 1
ATOM 626 N N . GLU A 1 81 ? -23.012 -10.374 15.419 1.00 68.44 81 GLU A N 1
ATOM 627 C CA . GLU A 1 81 ? -22.187 -10.775 16.552 1.00 68.44 81 GLU A CA 1
ATOM 628 C C . GLU A 1 81 ? -20.938 -9.896 16.588 1.00 68.44 81 GLU A C 1
ATOM 630 O O . GLU A 1 81 ? -20.239 -9.737 15.591 1.00 68.44 81 GLU A O 1
ATOM 635 N N . ARG A 1 82 ? -20.683 -9.260 17.735 1.00 66.38 82 ARG A N 1
ATOM 636 C CA . ARG A 1 82 ? -19.461 -8.483 17.939 1.00 66.38 82 ARG A CA 1
ATOM 637 C C . ARG A 1 82 ? -18.448 -9.364 18.648 1.00 66.38 82 ARG A C 1
ATOM 639 O O . ARG A 1 82 ? -18.604 -9.639 19.838 1.00 66.38 82 ARG A O 1
ATOM 646 N N . ASP A 1 83 ? -17.398 -9.745 17.939 1.00 67.31 83 ASP A N 1
ATOM 647 C CA . ASP A 1 83 ? -16.193 -10.271 18.565 1.00 67.31 83 ASP A CA 1
ATOM 648 C C . ASP A 1 83 ? -15.157 -9.147 18.676 1.00 67.31 83 ASP A C 1
ATOM 650 O O . ASP A 1 83 ? -14.920 -8.390 17.734 1.00 67.31 83 ASP A O 1
ATOM 654 N N . THR A 1 84 ? -14.599 -8.957 19.865 1.00 70.12 84 THR A N 1
ATOM 655 C CA . THR A 1 84 ? -13.605 -7.912 20.119 1.00 70.12 84 THR A CA 1
ATOM 656 C C . THR A 1 84 ? -12.558 -8.478 21.054 1.00 70.12 84 THR A C 1
ATOM 658 O O . THR A 1 84 ? -12.749 -8.554 22.269 1.00 70.12 84 THR A O 1
ATOM 661 N N . ASN A 1 85 ? -11.445 -8.893 20.458 1.00 78.44 85 ASN A N 1
ATOM 662 C CA . ASN A 1 85 ? -10.280 -9.362 21.183 1.00 78.44 85 ASN A CA 1
ATOM 663 C C . ASN A 1 85 ? -9.594 -8.170 21.877 1.00 78.44 85 ASN A C 1
ATOM 665 O O . ASN A 1 85 ? -9.220 -7.197 21.220 1.00 78.44 85 ASN A O 1
ATOM 669 N N . ILE A 1 86 ? -9.442 -8.242 23.202 1.00 80.44 86 ILE A N 1
ATOM 670 C CA . ILE A 1 86 ? -8.904 -7.145 24.025 1.00 80.44 86 ILE A CA 1
ATOM 671 C C . ILE A 1 86 ? -7.431 -6.882 23.700 1.00 80.44 86 ILE A C 1
ATOM 673 O O . ILE A 1 86 ? -7.032 -5.726 23.571 1.00 80.44 86 ILE A O 1
ATOM 677 N N . THR A 1 87 ? -6.635 -7.934 23.495 1.00 81.44 87 THR A N 1
ATOM 678 C CA . THR A 1 87 ? -5.220 -7.816 23.120 1.00 81.44 87 THR A CA 1
ATOM 679 C C . THR A 1 87 ? -5.063 -7.088 21.786 1.00 81.44 87 THR A C 1
ATOM 681 O O . THR A 1 87 ? -4.251 -6.170 21.672 1.00 81.44 87 THR A O 1
ATOM 684 N N . LEU A 1 88 ? -5.876 -7.449 20.789 1.00 82.38 88 LEU A N 1
ATOM 685 C CA . LEU A 1 88 ? -5.892 -6.755 19.503 1.00 82.38 88 LEU A CA 1
ATOM 686 C C . LEU A 1 88 ? -6.352 -5.302 19.657 1.00 82.38 88 LEU A C 1
ATOM 688 O O . LEU A 1 88 ? -5.749 -4.411 19.066 1.00 82.38 88 LEU A O 1
ATOM 692 N N . LEU A 1 89 ? -7.401 -5.056 20.446 1.00 84.62 89 LEU A N 1
ATOM 693 C CA . LEU A 1 89 ? -7.940 -3.715 20.654 1.00 84.62 89 LEU A CA 1
ATOM 694 C C . LEU A 1 89 ? -6.900 -2.780 21.281 1.00 84.62 89 LEU A C 1
ATOM 696 O O . LEU A 1 89 ? -6.732 -1.670 20.786 1.00 84.62 89 LEU A O 1
ATOM 700 N N . LYS A 1 90 ? -6.169 -3.237 22.306 1.00 86.31 90 LYS A N 1
ATOM 701 C CA . LYS A 1 90 ? -5.055 -2.485 22.905 1.00 86.31 90 LYS A CA 1
ATOM 702 C C . LYS A 1 90 ? -3.998 -2.134 21.861 1.00 86.31 90 LYS A C 1
ATOM 704 O O . LYS A 1 90 ? -3.664 -0.967 21.710 1.00 86.31 90 LYS A O 1
ATOM 709 N N . GLY A 1 91 ? -3.550 -3.122 21.081 1.00 86.44 91 GLY A N 1
ATOM 710 C CA . GLY A 1 91 ? -2.577 -2.892 20.010 1.00 86.44 91 GLY A CA 1
ATOM 711 C C . GLY A 1 91 ? -3.065 -1.881 18.969 1.00 86.44 91 GLY A C 1
ATOM 712 O O . GLY A 1 91 ? -2.328 -0.973 18.602 1.00 86.44 91 GLY A O 1
ATOM 713 N N . GLN A 1 92 ? -4.328 -1.983 18.545 1.00 88.00 92 GLN A N 1
ATOM 714 C CA . GLN A 1 92 ? -4.938 -1.041 17.602 1.00 88.00 92 GLN A CA 1
ATOM 715 C C . GLN A 1 92 ? -5.067 0.375 18.174 1.00 88.00 92 GLN A C 1
ATOM 717 O O . GLN A 1 92 ? -4.954 1.341 17.425 1.00 88.00 92 GLN A O 1
ATOM 722 N N . VAL A 1 93 ? -5.346 0.509 19.472 1.00 89.62 93 VAL A N 1
ATOM 723 C CA . VAL A 1 93 ? -5.399 1.806 20.157 1.00 89.62 93 VAL A CA 1
ATOM 724 C C . VAL A 1 93 ? -4.005 2.432 20.168 1.00 89.62 93 VAL A C 1
ATOM 726 O O . VAL A 1 93 ? -3.854 3.543 19.673 1.00 89.62 93 VAL A O 1
ATOM 729 N N . THR A 1 94 ? -2.974 1.708 20.602 1.00 89.56 94 THR A N 1
ATOM 730 C CA . THR A 1 94 ? -1.590 2.212 20.584 1.00 89.56 94 THR A CA 1
ATOM 731 C C . THR A 1 94 ? -1.127 2.571 19.166 1.00 89.56 94 THR A C 1
ATOM 733 O O . THR A 1 94 ? -0.551 3.634 18.951 1.00 89.56 94 THR A O 1
ATOM 736 N N . GLU A 1 95 ? -1.424 1.731 18.167 1.00 89.75 95 GLU A N 1
ATOM 737 C CA . GLU A 1 95 ? -1.079 2.006 16.765 1.00 89.75 95 GLU A CA 1
ATOM 738 C C . GLU A 1 95 ? -1.774 3.275 16.247 1.00 89.75 95 GLU A C 1
ATOM 740 O O . GLU A 1 95 ? -1.141 4.119 15.613 1.00 89.75 95 GLU A O 1
ATOM 745 N N . LEU A 1 96 ? -3.068 3.440 16.540 1.00 89.81 96 LEU A N 1
ATOM 746 C CA . LEU A 1 96 ? -3.821 4.629 16.145 1.00 89.81 96 LEU A CA 1
ATOM 747 C C . LEU A 1 96 ? -3.301 5.894 16.847 1.00 89.81 96 LEU A C 1
ATOM 749 O O . LEU A 1 96 ? -3.277 6.953 16.223 1.00 89.81 96 LEU A O 1
ATOM 753 N N . SER A 1 97 ? -2.869 5.778 18.108 1.00 91.50 97 SER A N 1
ATOM 754 C CA . SER A 1 97 ? -2.254 6.862 18.888 1.00 91.50 97 SER A CA 1
ATOM 755 C C . SER A 1 97 ? -0.936 7.309 18.244 1.00 91.50 97 SER A C 1
ATOM 757 O O . SER A 1 97 ? -0.764 8.484 17.925 1.00 91.50 97 SER A O 1
ATOM 759 N N . SER A 1 98 ? -0.064 6.353 17.898 1.00 91.81 98 SER A N 1
ATOM 760 C CA . SER A 1 98 ? 1.196 6.623 17.189 1.00 91.81 98 SER A CA 1
ATOM 761 C C . SER A 1 98 ? 0.970 7.292 15.829 1.00 91.81 98 SER A C 1
ATOM 763 O O . SER A 1 98 ? 1.591 8.308 15.529 1.00 91.81 98 SER A O 1
ATOM 765 N N . LYS A 1 99 ? 0.040 6.770 15.013 1.00 88.62 99 LYS A N 1
ATOM 766 C CA . LYS A 1 99 ? -0.304 7.371 13.710 1.00 88.62 99 LYS A CA 1
ATOM 767 C C . LYS A 1 99 ? -0.840 8.795 13.861 1.00 88.62 99 LYS A C 1
ATOM 769 O O . LYS A 1 99 ? -0.570 9.648 13.021 1.00 88.62 99 LYS A O 1
ATOM 774 N N . LEU A 1 100 ? -1.627 9.055 14.905 1.00 91.06 100 LEU A N 1
ATOM 775 C CA . LEU A 1 100 ? -2.153 10.388 15.184 1.00 91.06 100 LEU A CA 1
ATOM 776 C C . LEU A 1 100 ? -1.027 11.378 15.505 1.00 91.06 100 LEU A C 1
ATOM 778 O O . LEU A 1 100 ? -1.061 12.504 15.011 1.00 91.06 100 LEU A O 1
ATOM 782 N N . ASP A 1 101 ? -0.035 10.956 16.283 1.00 91.94 101 ASP A N 1
ATOM 783 C CA . ASP A 1 101 ? 1.124 11.780 16.625 1.00 91.94 101 ASP A CA 1
ATOM 784 C C . ASP A 1 101 ? 1.976 12.119 15.402 1.00 91.94 101 ASP A C 1
ATOM 786 O O . ASP A 1 101 ? 2.270 13.295 15.175 1.00 91.94 101 ASP A O 1
ATOM 790 N N . GLU A 1 102 ? 2.271 11.126 14.561 1.00 89.81 102 GLU A N 1
ATOM 791 C CA . GLU A 1 102 ? 2.959 11.332 13.281 1.00 89.81 102 GLU A CA 1
ATOM 792 C C . GLU A 1 102 ? 2.187 12.306 12.375 1.00 89.81 102 GLU A C 1
ATOM 794 O O . GLU A 1 102 ? 2.761 13.217 11.776 1.00 89.81 102 GLU A O 1
ATOM 799 N N . GLU A 1 103 ? 0.860 12.171 12.285 1.00 87.50 103 GLU A N 1
ATOM 800 C CA . GLU A 1 103 ? 0.030 13.072 11.479 1.00 87.50 103 GLU A CA 1
ATOM 801 C C . GLU A 1 103 ? 0.018 14.514 12.016 1.00 87.50 103 GLU A C 1
ATOM 803 O O . GLU A 1 103 ? 0.005 15.454 11.214 1.00 87.50 103 GLU A O 1
ATOM 808 N N . ILE A 1 104 ? 0.052 14.706 13.342 1.00 90.31 104 ILE A N 1
ATOM 809 C CA . ILE A 1 104 ? 0.157 16.030 13.982 1.00 90.31 104 ILE A CA 1
ATOM 810 C C . ILE A 1 104 ? 1.519 16.663 13.697 1.00 90.31 104 ILE A C 1
ATOM 812 O O . ILE A 1 104 ? 1.576 17.844 13.341 1.00 90.31 104 ILE A O 1
ATOM 816 N N . GLU A 1 105 ? 2.601 15.900 13.846 1.00 90.00 105 GLU A N 1
ATOM 817 C CA . GLU A 1 105 ? 3.963 16.365 13.576 1.00 90.00 105 GLU A CA 1
ATOM 818 C C . GLU A 1 105 ? 4.091 16.801 12.114 1.00 90.00 105 GLU A C 1
ATOM 820 O O . GLU A 1 105 ? 4.394 17.962 11.840 1.00 90.00 105 GLU A O 1
ATOM 825 N N . LEU A 1 106 ? 3.691 15.937 11.177 1.00 85.75 106 LEU A N 1
ATOM 826 C CA . LEU A 1 106 ? 3.703 16.237 9.744 1.00 85.75 106 LEU A CA 1
ATOM 827 C C . LEU A 1 106 ? 2.818 17.434 9.370 1.00 85.75 106 LEU A C 1
ATOM 829 O O . LEU A 1 106 ? 3.146 18.176 8.444 1.00 85.75 106 LEU A O 1
ATOM 833 N N . ALA A 1 107 ? 1.664 17.609 10.022 1.00 85.62 107 ALA A N 1
ATOM 834 C CA . ALA A 1 107 ? 0.814 18.778 9.793 1.00 85.62 107 ALA A CA 1
ATOM 835 C C . ALA A 1 107 ? 1.486 20.063 10.300 1.00 85.62 107 ALA A C 1
ATOM 837 O O . ALA A 1 107 ? 1.415 21.096 9.639 1.00 85.62 107 ALA A O 1
ATOM 838 N N . THR A 1 108 ? 2.188 19.989 11.431 1.00 88.12 108 THR A N 1
ATOM 839 C CA . THR A 1 108 ? 2.914 21.122 12.018 1.00 88.12 108 THR A CA 1
ATOM 840 C C . THR A 1 108 ? 4.119 21.519 11.167 1.00 88.12 108 THR A C 1
ATOM 842 O O . THR A 1 108 ? 4.306 22.705 10.902 1.00 88.12 108 THR A O 1
ATOM 845 N N . GLU A 1 109 ? 4.898 20.547 10.683 1.00 88.12 109 GLU A N 1
ATOM 846 C CA . GLU A 1 109 ? 6.033 20.777 9.777 1.00 88.12 109 GLU A CA 1
ATOM 847 C C . GLU A 1 109 ? 5.613 21.433 8.459 1.00 88.12 109 GLU A C 1
ATOM 849 O O . GLU A 1 109 ? 6.347 22.243 7.898 1.00 88.12 109 GLU A O 1
ATOM 854 N N . LYS A 1 110 ? 4.417 21.096 7.967 1.00 84.38 110 LYS A N 1
ATOM 855 C CA . LYS A 1 110 ? 3.837 21.667 6.744 1.00 84.38 110 LYS A CA 1
ATOM 856 C C . LYS A 1 110 ? 3.071 22.970 6.973 1.00 84.38 110 LYS A C 1
ATOM 858 O O . LYS A 1 110 ? 2.419 23.441 6.045 1.00 84.38 110 LYS A O 1
ATOM 863 N N . GLU A 1 111 ? 3.119 23.523 8.185 1.00 87.75 111 GLU A N 1
ATOM 864 C CA . GLU A 1 111 ? 2.387 24.733 8.583 1.00 87.75 111 GLU A CA 1
ATOM 865 C C . GLU A 1 111 ? 0.856 24.625 8.387 1.00 87.75 111 GLU A C 1
ATOM 867 O O . GLU A 1 111 ? 0.141 25.628 8.337 1.00 87.75 111 GLU A O 1
ATOM 872 N N . ASP A 1 112 ? 0.315 23.401 8.335 1.00 85.56 112 ASP A N 1
ATOM 873 C CA . ASP A 1 112 ? -1.124 23.126 8.304 1.00 85.56 112 ASP A CA 1
ATOM 874 C C . ASP A 1 112 ? -1.693 23.169 9.729 1.00 85.56 112 ASP A C 1
ATOM 876 O O . ASP A 1 112 ? -2.074 22.164 10.342 1.00 85.56 112 ASP A O 1
ATOM 880 N N . TYR A 1 113 ? -1.714 24.379 10.289 1.00 86.19 113 TYR A N 1
ATOM 881 C CA . TYR A 1 113 ? -2.141 24.620 11.665 1.00 86.19 113 TYR A CA 1
ATOM 882 C C . TYR A 1 113 ? -3.628 24.319 11.902 1.00 86.19 113 TYR A C 1
ATOM 884 O O . TYR A 1 113 ? -4.019 24.048 13.041 1.00 86.19 113 TYR A O 1
ATOM 892 N N . GLU A 1 114 ? -4.464 24.346 10.858 1.00 86.62 114 GLU A N 1
ATOM 893 C CA . GLU A 1 114 ? -5.879 23.978 10.964 1.00 86.62 114 GLU A CA 1
ATOM 894 C C . GLU A 1 114 ? -6.019 22.476 11.236 1.00 86.62 114 GLU A C 1
ATOM 896 O O . GLU A 1 114 ? -6.631 22.084 12.239 1.00 86.62 114 GLU A O 1
ATOM 901 N N . THR A 1 115 ? -5.386 21.638 10.407 1.00 86.31 115 THR A N 1
ATOM 902 C CA . THR A 1 115 ? -5.384 20.183 10.598 1.00 86.31 115 THR A CA 1
ATOM 903 C C . THR A 1 115 ? -4.664 19.803 11.889 1.00 86.31 115 THR A C 1
ATOM 905 O O . THR A 1 115 ? -5.209 19.029 12.679 1.00 86.31 115 THR A O 1
ATOM 908 N N . ALA A 1 116 ? -3.496 20.392 12.175 1.00 88.50 116 ALA A N 1
ATOM 909 C CA . ALA A 1 116 ? -2.757 20.131 13.412 1.00 88.50 116 ALA A CA 1
ATOM 910 C C . ALA A 1 116 ? -3.590 20.479 14.659 1.00 88.50 116 ALA A C 1
ATOM 912 O O . ALA A 1 116 ? -3.637 19.710 15.623 1.00 88.50 116 ALA A O 1
ATOM 913 N N . GLY A 1 117 ? -4.312 21.605 14.635 1.00 88.94 117 GLY A N 1
ATOM 914 C CA . GLY A 1 117 ? -5.204 22.018 15.716 1.00 88.94 117 GLY A CA 1
ATOM 915 C C . GLY A 1 117 ? -6.415 21.097 15.892 1.00 88.94 117 GLY A C 1
ATOM 916 O O . GLY A 1 117 ? -6.821 20.820 17.026 1.00 88.94 117 GLY A O 1
ATOM 917 N N . ALA A 1 118 ? -6.992 20.596 14.796 1.00 89.62 118 ALA A N 1
ATOM 918 C CA . ALA A 1 118 ? -8.070 19.612 14.837 1.00 89.62 118 ALA A CA 1
ATOM 919 C C . ALA A 1 118 ? -7.587 18.269 15.409 1.00 89.62 118 ALA A C 1
ATOM 921 O O . ALA A 1 118 ? -8.200 17.748 16.344 1.00 89.62 118 ALA A O 1
ATOM 922 N N . LEU A 1 119 ? -6.460 17.750 14.915 1.00 91.00 119 LEU A N 1
ATOM 923 C CA . LEU A 1 119 ? -5.868 16.490 15.369 1.00 91.00 119 LEU A CA 1
ATOM 924 C C . LEU A 1 119 ? -5.392 16.563 16.827 1.00 91.00 119 LEU A C 1
ATOM 926 O O . LEU A 1 119 ? -5.634 15.633 17.589 1.00 91.00 119 LEU A O 1
ATOM 930 N N . SER A 1 120 ? -4.847 17.697 17.275 1.00 90.81 120 SER A N 1
ATOM 931 C CA . SER A 1 120 ? -4.442 17.897 18.678 1.00 90.81 120 SER A CA 1
ATOM 932 C C . SER A 1 120 ? -5.611 17.806 19.666 1.00 90.81 120 SER A C 1
ATOM 934 O O . SER A 1 120 ? -5.433 17.408 20.817 1.00 90.81 120 SER A O 1
ATOM 936 N N . LYS A 1 121 ? -6.832 18.171 19.250 1.00 92.00 121 LYS A N 1
ATOM 937 C CA . LYS A 1 121 ? -8.035 17.963 20.077 1.00 92.00 121 LYS A CA 1
ATOM 938 C C . LYS A 1 121 ? -8.400 16.486 20.151 1.00 92.00 121 LYS A C 1
ATOM 940 O O . LYS A 1 121 ? -8.763 16.008 21.220 1.00 92.00 121 LYS A O 1
ATOM 945 N N . VAL A 1 122 ? -8.285 15.784 19.025 1.00 92.62 122 VAL A N 1
ATOM 946 C CA . VAL A 1 122 ? -8.528 14.342 18.942 1.00 92.62 122 VAL A CA 1
ATOM 947 C C . VAL A 1 122 ? -7.501 13.568 19.770 1.00 92.62 122 VAL A C 1
ATOM 949 O O . VAL A 1 122 ? -7.882 12.612 20.435 1.00 92.62 122 VAL A O 1
ATOM 952 N N . LYS A 1 123 ? -6.246 14.031 19.831 1.00 92.38 123 LYS A N 1
ATOM 953 C CA . LYS A 1 123 ? -5.185 13.433 20.654 1.00 92.38 123 LYS A CA 1
ATOM 954 C C . LYS A 1 123 ? -5.573 13.328 22.125 1.00 92.38 123 LYS A C 1
ATOM 956 O O . LYS A 1 123 ? -5.440 12.265 22.707 1.00 92.38 123 LYS A O 1
ATOM 961 N N . LYS A 1 124 ? -6.171 14.374 22.698 1.00 91.31 124 LYS A N 1
ATOM 962 C CA . LYS A 1 124 ? -6.647 14.338 24.093 1.00 91.31 124 LYS A CA 1
ATOM 963 C C . LYS A 1 124 ? -7.741 13.297 24.330 1.00 91.31 124 LYS A C 1
ATOM 965 O O . LYS A 1 124 ? -7.826 12.719 25.407 1.00 91.31 124 LYS A O 1
ATOM 970 N N . GLU A 1 125 ? -8.618 13.087 23.348 1.00 92.06 125 GLU A N 1
ATOM 971 C CA . GLU A 1 125 ? -9.623 12.020 23.430 1.00 92.06 125 GLU A CA 1
ATOM 972 C C . GLU A 1 125 ? -8.976 10.638 23.288 1.00 92.06 125 GLU A C 1
ATOM 974 O O . GLU A 1 125 ? -9.439 9.687 23.913 1.00 92.06 125 GLU A O 1
ATOM 979 N N . MET A 1 126 ? -7.917 10.542 22.482 1.00 91.69 126 MET A N 1
ATOM 980 C CA . MET A 1 126 ? -7.158 9.317 22.262 1.00 91.69 126 MET A CA 1
ATOM 981 C C . MET A 1 126 ? -6.376 8.893 23.503 1.00 91.69 126 MET A C 1
ATOM 983 O O . MET A 1 126 ? -6.478 7.736 23.883 1.00 91.69 126 MET A O 1
ATOM 987 N N . GLU A 1 127 ? -5.711 9.827 24.185 1.00 91.06 127 GLU A N 1
ATOM 988 C CA . GLU A 1 127 ? -5.031 9.588 25.468 1.00 91.06 127 GLU A CA 1
ATOM 989 C C . GLU A 1 127 ? -6.001 8.988 26.500 1.00 91.06 127 GLU A C 1
ATOM 991 O O . GLU A 1 127 ? -5.712 7.972 27.122 1.00 91.06 127 GLU A O 1
ATOM 996 N N . ALA A 1 128 ? -7.218 9.534 26.605 1.00 90.12 128 ALA A N 1
ATOM 997 C CA . ALA A 1 128 ? -8.234 8.987 27.504 1.00 90.12 128 ALA A CA 1
ATOM 998 C C . ALA A 1 128 ? -8.694 7.571 27.109 1.00 90.12 128 ALA A C 1
ATOM 1000 O O . ALA A 1 128 ? -9.051 6.778 27.977 1.00 90.12 128 ALA A O 1
ATOM 1001 N N . VAL A 1 129 ? -8.732 7.255 25.810 1.00 89.94 129 VAL A N 1
ATOM 1002 C CA . VAL A 1 129 ? -9.052 5.910 25.301 1.00 89.94 129 VAL A CA 1
ATOM 1003 C C . V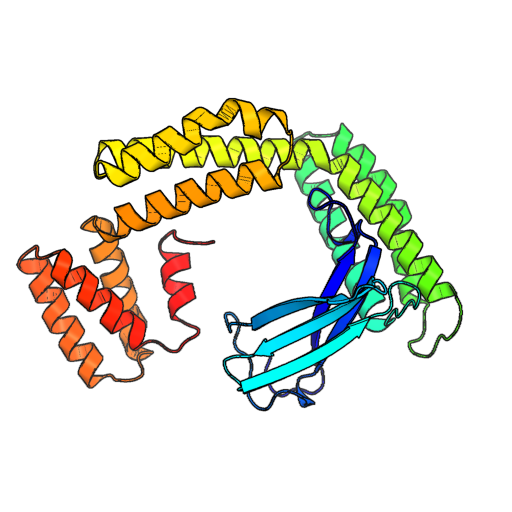AL A 1 129 ? -7.892 4.944 25.533 1.00 89.94 129 VAL A C 1
ATOM 1005 O O . VAL A 1 129 ? -8.140 3.778 25.822 1.00 89.94 129 VAL A O 1
ATOM 1008 N N . GLU A 1 130 ? -6.651 5.409 25.445 1.00 88.94 130 GLU A N 1
ATOM 1009 C CA . GLU A 1 130 ? -5.445 4.632 25.726 1.00 88.94 130 GLU A CA 1
ATOM 1010 C C . GLU A 1 130 ? -5.372 4.240 27.207 1.00 88.94 130 GLU A C 1
ATOM 1012 O O . GLU A 1 130 ? -5.281 3.050 27.510 1.00 88.94 130 GLU A O 1
ATOM 1017 N N . ASP A 1 131 ? -5.593 5.191 28.118 1.00 87.94 131 ASP A N 1
ATOM 1018 C CA . ASP A 1 131 ? -5.687 4.928 29.561 1.00 87.94 131 ASP A CA 1
ATOM 1019 C C . ASP A 1 131 ? -6.792 3.902 29.888 1.00 87.94 131 ASP A C 1
ATOM 1021 O O . ASP A 1 131 ? -6.619 2.971 30.683 1.00 87.94 131 ASP A O 1
ATOM 1025 N N . GLU A 1 132 ? -7.963 4.053 29.259 1.00 86.44 132 GLU A N 1
ATOM 1026 C CA . GLU A 1 132 ? -9.095 3.145 29.454 1.00 86.44 132 GLU A CA 1
ATOM 1027 C C . GLU A 1 132 ? -8.786 1.748 28.884 1.00 86.44 132 GLU A C 1
ATOM 1029 O O . GLU A 1 132 ? -9.158 0.744 29.496 1.00 86.44 132 GLU A O 1
ATOM 1034 N N . ALA A 1 133 ? -8.058 1.669 27.764 1.00 86.25 133 ALA A N 1
ATOM 1035 C CA . ALA A 1 133 ? -7.603 0.421 27.158 1.00 86.25 133 ALA A CA 1
ATOM 1036 C C . ALA A 1 133 ? -6.610 -0.324 28.051 1.00 86.25 133 ALA A C 1
ATOM 1038 O O . ALA A 1 133 ? -6.767 -1.530 28.245 1.00 86.25 133 ALA A O 1
ATOM 1039 N N . GLU A 1 134 ? -5.622 0.368 28.620 1.00 84.62 134 GLU A N 1
ATOM 1040 C CA . GLU A 1 134 ? -4.641 -0.225 29.535 1.00 84.62 134 GLU A CA 1
ATOM 1041 C C . GLU A 1 134 ? -5.299 -0.805 30.790 1.00 84.62 134 GLU A C 1
ATOM 1043 O O . GLU A 1 134 ? -4.879 -1.854 31.283 1.00 84.62 134 GLU A O 1
ATOM 1048 N N . SER A 1 135 ? -6.376 -0.169 31.261 1.00 82.94 135 SER A N 1
ATOM 1049 C CA . SER A 1 135 ? -7.132 -0.613 32.434 1.00 82.94 135 SER A CA 1
ATOM 1050 C C . SER A 1 135 ? -7.946 -1.900 32.225 1.00 82.94 135 SER A C 1
ATOM 1052 O O . SER A 1 135 ? -8.395 -2.499 33.207 1.00 82.94 135 SER A O 1
ATOM 1054 N N . LEU A 1 136 ? -8.147 -2.342 30.975 1.00 82.06 136 LEU A N 1
ATOM 1055 C CA . LEU A 1 136 ? -8.865 -3.582 30.671 1.00 82.06 136 LEU A CA 1
ATOM 1056 C C . LEU A 1 136 ? -7.994 -4.804 30.961 1.00 82.06 136 LEU A C 1
ATOM 1058 O O . LEU A 1 136 ? -6.833 -4.873 30.553 1.00 82.06 136 LEU A O 1
ATOM 1062 N N . THR A 1 137 ? -8.572 -5.817 31.595 1.00 76.38 137 THR A N 1
ATOM 1063 C CA . THR A 1 137 ? -7.948 -7.138 31.722 1.00 76.38 137 THR A CA 1
ATOM 1064 C C . THR A 1 137 ? -8.397 -8.045 30.579 1.00 76.38 137 THR A C 1
ATOM 1066 O O . THR A 1 137 ? -9.472 -7.861 30.014 1.00 76.38 137 THR A O 1
ATOM 1069 N N . ASP A 1 138 ? -7.574 -9.023 30.195 1.00 67.69 138 ASP A N 1
ATOM 1070 C CA . ASP A 1 138 ? -7.873 -9.891 29.042 1.00 67.69 138 ASP A CA 1
ATOM 1071 C C . ASP A 1 138 ? -9.091 -10.812 29.277 1.00 67.69 138 ASP A C 1
ATOM 1073 O O . ASP A 1 138 ? -9.678 -11.327 28.326 1.00 67.69 138 ASP A O 1
ATOM 1077 N N . ASP A 1 139 ? -9.489 -10.999 30.537 1.00 64.56 139 ASP A N 1
ATOM 1078 C CA . ASP A 1 139 ? -10.675 -11.734 30.984 1.00 64.56 139 ASP A CA 1
ATOM 1079 C C . ASP A 1 139 ? -11.912 -10.839 31.191 1.00 64.56 139 ASP A C 1
ATOM 1081 O O . ASP A 1 139 ? -12.951 -11.320 31.655 1.00 64.56 139 ASP A O 1
ATOM 1085 N N . ASP A 1 140 ? -11.834 -9.550 30.840 1.00 63.88 140 ASP A N 1
ATOM 1086 C CA . ASP A 1 140 ? -12.940 -8.609 30.999 1.00 63.88 140 ASP A CA 1
ATOM 1087 C C . ASP A 1 140 ? -14.097 -8.949 30.034 1.00 63.88 140 ASP A C 1
ATOM 1089 O O . ASP A 1 140 ? -14.107 -8.618 28.846 1.00 63.88 140 ASP A O 1
ATOM 1093 N N . VAL A 1 141 ? -15.102 -9.642 30.573 1.00 62.75 141 VAL A N 1
ATOM 1094 C CA . VAL A 1 141 ? -16.361 -10.007 29.900 1.00 62.75 141 VAL A CA 1
ATOM 1095 C C . VAL A 1 141 ? -17.392 -8.873 29.888 1.00 62.75 141 VAL A C 1
ATOM 1097 O O . VAL A 1 141 ? -18.520 -9.076 29.436 1.00 62.75 141 VAL A O 1
ATOM 1100 N N . THR A 1 142 ? -17.053 -7.682 30.387 1.00 69.94 142 THR A N 1
ATOM 1101 C CA . THR A 1 142 ? -17.987 -6.554 30.403 1.00 69.94 142 THR A CA 1
ATOM 1102 C C . THR A 1 142 ? -18.129 -5.894 29.031 1.00 69.94 142 THR A C 1
ATOM 1104 O O . THR A 1 142 ? -17.265 -5.978 28.156 1.00 69.94 142 THR A O 1
ATOM 1107 N N . ASP A 1 143 ? -19.213 -5.133 28.862 1.00 78.62 143 ASP A N 1
ATOM 1108 C CA . ASP A 1 143 ? -19.464 -4.343 27.650 1.00 78.62 143 ASP A CA 1
ATOM 1109 C C . ASP A 1 143 ? -18.425 -3.231 27.410 1.00 78.62 143 ASP A C 1
ATOM 1111 O O . ASP A 1 143 ? -18.447 -2.579 26.362 1.00 78.62 143 ASP A O 1
ATOM 1115 N N . LYS A 1 144 ? -17.497 -3.002 28.351 1.00 79.50 144 LYS A N 1
ATOM 1116 C CA . LYS A 1 144 ? -16.457 -1.972 28.241 1.00 79.50 144 LYS A CA 1
ATOM 1117 C C . LYS A 1 144 ? -15.601 -2.142 26.991 1.00 79.50 144 LYS A C 1
ATOM 1119 O O . LYS A 1 144 ? -15.326 -1.149 26.326 1.00 79.50 144 LYS A O 1
ATOM 1124 N N . ARG A 1 145 ? -15.253 -3.378 26.612 1.00 81.94 145 ARG A N 1
ATOM 1125 C CA . ARG A 1 145 ? -14.477 -3.648 25.385 1.00 81.94 145 ARG A CA 1
ATOM 1126 C C . ARG A 1 145 ? -15.181 -3.135 24.125 1.00 81.94 145 ARG A C 1
ATOM 1128 O O . ARG A 1 145 ? -14.545 -2.563 23.245 1.00 81.94 145 ARG A O 1
ATOM 1135 N N . TYR A 1 146 ? -16.506 -3.277 24.065 1.00 83.00 146 TYR A N 1
ATOM 1136 C CA . TYR A 1 146 ? -17.305 -2.813 22.933 1.00 83.00 146 TYR A CA 1
ATOM 1137 C C . TYR A 1 146 ? -17.455 -1.293 22.935 1.00 83.00 146 TYR A C 1
ATOM 1139 O O . TYR A 1 146 ? -17.400 -0.668 21.879 1.00 83.00 146 TYR A O 1
ATOM 1147 N N . GLN A 1 147 ? -17.606 -0.685 24.114 1.00 86.12 147 GLN A N 1
ATOM 1148 C CA . GLN A 1 147 ? -17.628 0.773 24.245 1.00 86.12 147 GLN A CA 1
ATOM 1149 C C . GLN A 1 147 ? -16.297 1.391 23.815 1.00 86.12 147 GLN A C 1
ATOM 1151 O O . GLN A 1 147 ? -16.290 2.421 23.142 1.00 86.12 147 GLN A O 1
ATOM 1156 N N . LEU A 1 148 ? -15.185 0.753 24.176 1.00 87.38 148 LEU A N 1
ATOM 1157 C CA . LEU A 1 148 ? -13.849 1.191 23.811 1.00 87.38 148 LEU A CA 1
ATOM 1158 C C . LEU A 1 148 ? -13.596 1.062 22.303 1.00 87.38 148 LEU A C 1
ATOM 1160 O O . LEU A 1 148 ? -13.092 2.003 21.695 1.00 87.38 148 LEU A O 1
ATOM 1164 N N . GLU A 1 149 ? -14.021 -0.039 21.671 1.00 86.50 149 GLU A N 1
ATOM 1165 C CA . GLU A 1 149 ? -13.991 -0.172 20.206 1.00 86.50 149 GLU A CA 1
ATOM 1166 C C . GLU A 1 149 ? -14.804 0.937 19.528 1.00 86.50 149 GLU A C 1
ATOM 1168 O O . GLU A 1 149 ? -14.302 1.599 18.617 1.00 86.50 149 GLU A O 1
ATOM 1173 N N . ASP A 1 150 ? -16.017 1.214 20.018 1.00 87.81 150 ASP A N 1
ATOM 1174 C CA . ASP A 1 150 ? -16.865 2.268 19.465 1.00 87.81 150 ASP A CA 1
ATOM 1175 C C . ASP A 1 150 ? -16.229 3.665 19.652 1.00 87.81 150 ASP A C 1
ATOM 1177 O O . ASP A 1 150 ? -16.344 4.516 18.764 1.00 87.81 150 ASP A O 1
ATOM 1181 N N . LYS A 1 151 ? -15.543 3.924 20.778 1.00 90.38 151 LYS A N 1
ATOM 1182 C CA . LYS A 1 151 ? -14.778 5.166 21.008 1.00 90.38 151 LYS A CA 1
ATOM 1183 C C . LYS A 1 151 ? -13.585 5.270 20.054 1.00 90.38 151 LYS A C 1
ATOM 1185 O O . LYS A 1 151 ? -13.460 6.292 19.379 1.00 90.38 151 LYS A O 1
ATOM 1190 N N . LYS A 1 152 ? -12.778 4.209 19.928 1.00 92.12 152 LYS A N 1
ATOM 1191 C CA . LYS A 1 152 ? -11.660 4.124 18.973 1.00 92.12 152 LYS A CA 1
ATOM 1192 C C . LYS A 1 152 ? -12.139 4.421 17.552 1.00 92.12 152 LYS A C 1
ATOM 1194 O O . LYS A 1 152 ? -11.568 5.269 16.873 1.00 92.12 152 LYS A O 1
ATOM 1199 N N . ARG A 1 153 ? -13.234 3.790 17.113 1.00 90.38 153 ARG A N 1
ATOM 1200 C CA . ARG A 1 153 ? -13.801 4.010 15.775 1.00 90.38 153 ARG A CA 1
ATOM 1201 C C . ARG A 1 153 ? -14.245 5.459 15.569 1.00 90.38 153 ARG A C 1
ATOM 1203 O O . ARG A 1 153 ? -13.994 6.031 14.513 1.00 90.38 153 ARG A O 1
ATOM 1210 N N . LYS A 1 154 ? -14.865 6.094 16.572 1.00 91.69 154 LYS A N 1
ATOM 1211 C CA . LYS A 1 154 ? -15.233 7.524 16.503 1.00 91.69 154 LYS A CA 1
ATOM 1212 C C . LYS A 1 154 ? -14.011 8.432 16.390 1.00 91.69 154 LYS A C 1
ATOM 1214 O O . LYS A 1 154 ? -14.054 9.404 15.639 1.00 91.69 154 LYS A O 1
ATOM 1219 N N . ILE A 1 155 ? -12.937 8.128 17.115 1.00 91.38 155 ILE A N 1
ATOM 1220 C CA . ILE A 1 155 ? -11.668 8.852 17.004 1.00 91.38 155 ILE A CA 1
ATOM 1221 C C . ILE A 1 155 ? -11.098 8.689 15.594 1.00 91.38 155 ILE A C 1
ATOM 1223 O O . ILE A 1 155 ? -10.842 9.691 14.930 1.00 91.38 155 ILE A O 1
ATOM 1227 N N . ALA A 1 156 ? -11.022 7.460 15.083 1.00 91.12 156 ALA A N 1
ATOM 1228 C CA . ALA A 1 156 ? -10.574 7.192 13.719 1.00 91.12 156 ALA A CA 1
ATOM 1229 C C . ALA A 1 156 ? -11.414 7.939 12.665 1.00 91.12 156 ALA A C 1
ATOM 1231 O O . ALA A 1 156 ? -10.860 8.480 11.716 1.00 91.12 156 ALA A O 1
ATOM 1232 N N . GLN A 1 157 ? -12.733 8.068 12.852 1.00 91.12 157 GLN A N 1
ATOM 1233 C CA . GLN A 1 157 ? -13.603 8.874 11.979 1.00 91.12 157 GLN A CA 1
ATOM 1234 C C . GLN A 1 157 ? -13.291 10.379 12.028 1.00 91.12 157 GLN A C 1
ATOM 1236 O O . GLN A 1 157 ? -13.368 11.063 11.002 1.00 91.12 157 GLN A O 1
ATOM 1241 N N . LYS A 1 158 ? -12.931 10.915 13.202 1.00 91.19 158 LYS A N 1
ATOM 1242 C CA . LYS A 1 158 ? -12.488 12.313 13.336 1.00 91.19 158 LYS A CA 1
ATOM 1243 C C . LYS A 1 158 ? -11.151 12.533 12.629 1.00 91.19 158 LYS A C 1
ATOM 1245 O O . LYS A 1 158 ? -11.018 13.522 11.909 1.00 91.19 158 LYS A O 1
ATOM 1250 N N . ILE A 1 159 ? -10.209 11.598 12.777 1.00 89.88 159 ILE A N 1
ATOM 1251 C CA . ILE A 1 159 ? -8.916 11.617 12.074 1.00 89.88 159 ILE A CA 1
ATOM 1252 C C . ILE A 1 159 ? -9.136 11.536 10.560 1.00 89.88 159 ILE A C 1
ATOM 1254 O O . ILE A 1 159 ? -8.613 12.367 9.819 1.00 89.88 159 ILE A O 1
ATOM 1258 N N . ASP A 1 160 ? -9.963 10.594 10.095 1.00 88.31 160 ASP A N 1
ATOM 1259 C CA . ASP A 1 160 ? -10.331 10.422 8.684 1.00 88.31 160 ASP A CA 1
ATOM 1260 C C . ASP A 1 160 ? -10.868 11.733 8.093 1.00 88.31 160 ASP A C 1
ATOM 1262 O O . ASP A 1 160 ? -10.431 12.171 7.027 1.00 88.31 160 ASP A O 1
ATOM 1266 N N . SER A 1 161 ? -11.760 12.403 8.824 1.00 87.81 161 SER A N 1
ATOM 1267 C CA . SER A 1 161 ? -12.361 13.670 8.403 1.00 87.81 161 SER A CA 1
ATOM 1268 C C . SER A 1 161 ? -11.344 14.812 8.348 1.00 87.81 161 SER A C 1
ATOM 1270 O O . SER A 1 161 ? -11.298 15.528 7.348 1.00 87.81 161 SER A O 1
ATOM 1272 N N . ALA A 1 162 ? -10.513 14.963 9.385 1.00 87.06 162 ALA A N 1
ATOM 1273 C CA . ALA A 1 162 ? -9.498 16.016 9.461 1.00 87.06 162 ALA A CA 1
ATOM 1274 C C . ALA A 1 162 ? -8.416 15.862 8.379 1.00 87.06 162 ALA A C 1
ATOM 1276 O O . ALA A 1 162 ? -7.954 16.844 7.812 1.00 87.06 162 ALA A O 1
ATOM 1277 N N . THR A 1 163 ? -8.053 14.627 8.031 1.00 86.56 163 THR A N 1
ATOM 1278 C CA . THR A 1 163 ? -6.972 14.331 7.073 1.00 86.56 163 THR A CA 1
ATOM 1279 C C . THR A 1 163 ? -7.456 14.122 5.636 1.00 86.56 163 THR A C 1
ATOM 1281 O O . THR A 1 163 ? -6.650 13.870 4.737 1.00 86.56 163 THR A O 1
ATOM 1284 N N . LYS A 1 164 ? -8.767 14.196 5.369 1.00 85.00 164 LYS A N 1
ATOM 1285 C CA . LYS A 1 164 ? -9.345 13.857 4.056 1.00 85.00 164 LYS A CA 1
ATOM 1286 C C . LYS A 1 164 ? -8.781 14.705 2.914 1.00 85.00 164 LYS A C 1
ATOM 1288 O O . LYS A 1 164 ? -8.412 14.163 1.874 1.00 85.00 164 LYS A O 1
ATOM 1293 N N . ASN A 1 165 ? -8.687 16.018 3.119 1.00 83.38 165 ASN A N 1
ATOM 1294 C CA . ASN A 1 165 ? -8.167 16.944 2.110 1.00 83.38 165 ASN A CA 1
ATOM 1295 C C . ASN A 1 165 ? -6.677 16.707 1.847 1.00 83.38 165 ASN A C 1
ATOM 1297 O O . ASN A 1 165 ? -6.274 16.600 0.694 1.00 83.38 165 ASN A O 1
ATOM 1301 N N . LYS A 1 166 ? -5.882 16.530 2.909 1.00 83.75 166 LYS A N 1
ATOM 1302 C CA . LYS A 1 166 ? -4.450 16.211 2.820 1.00 83.75 166 LYS A CA 1
ATOM 1303 C C . LYS A 1 166 ? -4.203 14.930 2.021 1.00 83.75 166 LYS A C 1
ATOM 1305 O O . LYS A 1 166 ? -3.356 14.918 1.133 1.00 83.75 166 LYS A O 1
ATOM 1310 N N . ARG A 1 167 ? -4.955 13.859 2.298 1.00 84.94 167 ARG A N 1
ATOM 1311 C CA . ARG A 1 167 ? -4.844 12.588 1.557 1.00 84.94 167 ARG A CA 1
ATOM 1312 C C . ARG A 1 167 ? -5.208 12.754 0.086 1.00 84.94 167 ARG A C 1
ATOM 1314 O O . ARG A 1 167 ? -4.509 12.225 -0.771 1.00 84.94 167 ARG A O 1
ATOM 1321 N N . LEU A 1 168 ? -6.264 13.515 -0.205 1.00 88.25 168 LEU A N 1
ATOM 1322 C CA . LEU A 1 168 ? -6.649 13.828 -1.580 1.00 88.25 168 LEU A CA 1
ATOM 1323 C C . LEU A 1 168 ? -5.552 14.599 -2.313 1.00 88.25 168 LEU A C 1
ATOM 1325 O O . LEU A 1 168 ? -5.232 14.260 -3.449 1.00 88.25 168 LEU A O 1
ATOM 1329 N N . GLN A 1 169 ? -4.966 15.600 -1.661 1.00 88.50 169 GLN A N 1
ATOM 1330 C CA . GLN A 1 169 ? -3.878 16.374 -2.238 1.00 88.50 169 GLN A CA 1
ATOM 1331 C C . GLN A 1 169 ? -2.648 15.503 -2.493 1.00 88.50 169 GLN A C 1
ATOM 1333 O O . GLN A 1 169 ? -2.189 15.452 -3.623 1.00 88.50 169 GLN A O 1
ATOM 1338 N N . LYS A 1 170 ? -2.211 14.704 -1.511 1.00 88.56 170 LYS A N 1
ATOM 1339 C CA . LYS A 1 170 ? -1.087 13.769 -1.682 1.00 88.56 170 LYS A CA 1
ATOM 1340 C C . LYS A 1 170 ? -1.304 12.802 -2.851 1.00 88.56 170 LYS A C 1
ATOM 1342 O O . LYS A 1 170 ? -0.388 12.588 -3.635 1.00 88.56 170 LYS A O 1
ATOM 1347 N N . ALA A 1 171 ? -2.504 12.230 -2.981 1.00 90.25 171 ALA A N 1
ATOM 1348 C CA . ALA A 1 171 ? -2.830 11.347 -4.101 1.00 90.25 171 ALA A CA 1
ATOM 1349 C C . ALA A 1 171 ? -2.807 12.091 -5.448 1.00 90.25 171 ALA A C 1
ATOM 1351 O O . ALA A 1 171 ? -2.348 11.545 -6.446 1.00 90.25 171 ALA A O 1
ATOM 1352 N N . THR A 1 172 ? -3.270 13.342 -5.467 1.00 93.19 172 THR A N 1
ATOM 1353 C CA . THR A 1 172 ? -3.274 14.197 -6.662 1.00 93.19 172 THR A CA 1
ATOM 1354 C C . THR A 1 172 ? -1.856 14.581 -7.087 1.00 93.19 172 THR A C 1
ATOM 1356 O O . THR A 1 172 ? -1.526 14.471 -8.265 1.00 93.19 172 THR A O 1
ATOM 1359 N N . ASP A 1 173 ? -1.008 14.979 -6.139 1.00 91.94 173 ASP A N 1
ATOM 1360 C CA . ASP A 1 173 ? 0.392 15.326 -6.391 1.00 91.94 173 ASP A CA 1
ATOM 1361 C C . ASP A 1 173 ? 1.147 14.100 -6.926 1.00 91.94 173 ASP A C 1
ATOM 1363 O O . ASP A 1 173 ? 1.740 14.159 -8.002 1.00 91.94 173 ASP A O 1
ATOM 1367 N N . TYR A 1 174 ? 1.001 12.950 -6.254 1.00 91.75 174 TYR A N 1
ATOM 1368 C CA . TYR A 1 174 ? 1.581 11.679 -6.695 1.00 91.75 174 TYR A CA 1
ATOM 1369 C C . TYR A 1 174 ? 1.128 11.281 -8.106 1.00 91.75 174 TYR A C 1
ATOM 1371 O O . TYR A 1 174 ? 1.932 10.808 -8.910 1.00 91.75 174 TYR A O 1
ATOM 1379 N N . TYR A 1 175 ? -0.150 11.496 -8.433 1.00 95.81 175 TYR A N 1
ATOM 1380 C CA . TYR A 1 175 ? -0.673 11.256 -9.774 1.00 95.81 175 TYR A CA 1
ATOM 1381 C C . TYR A 1 175 ? 0.020 12.120 -10.827 1.00 95.81 175 TYR A C 1
ATOM 1383 O O . TYR A 1 175 ? 0.479 11.585 -11.835 1.00 95.81 175 TYR A O 1
ATOM 1391 N N . TYR A 1 176 ? 0.125 13.433 -10.612 1.00 96.38 176 TYR A N 1
ATOM 1392 C CA . TYR A 1 176 ? 0.741 14.321 -11.599 1.00 96.38 176 TYR A CA 1
ATOM 1393 C C . TYR A 1 176 ? 2.246 14.083 -11.742 1.00 96.38 176 TYR A C 1
ATOM 1395 O O . TYR A 1 176 ? 2.745 14.085 -12.867 1.00 96.38 176 TYR A O 1
ATOM 1403 N N . GLU A 1 177 ? 2.953 13.819 -10.640 1.00 94.56 177 GLU A N 1
ATOM 1404 C CA . GLU A 1 177 ? 4.370 13.438 -10.661 1.00 94.56 177 GLU A CA 1
ATOM 1405 C C . GLU A 1 177 ? 4.584 12.151 -11.465 1.00 94.56 177 GLU A C 1
ATOM 1407 O O . GLU A 1 177 ? 5.413 12.103 -12.377 1.00 94.56 177 GLU A O 1
ATOM 1412 N N . THR A 1 178 ? 3.786 11.119 -11.181 1.00 92.62 178 THR A N 1
ATOM 1413 C CA . THR A 1 178 ? 3.881 9.831 -11.875 1.00 92.62 178 THR A CA 1
ATOM 1414 C C . THR A 1 178 ? 3.502 9.957 -13.347 1.00 92.62 178 THR A C 1
ATOM 1416 O O . THR A 1 178 ? 4.175 9.391 -14.208 1.00 92.62 178 THR A O 1
ATOM 1419 N N . LYS A 1 179 ? 2.444 10.714 -13.658 1.00 96.62 179 LYS A N 1
ATOM 1420 C CA . LYS A 1 179 ? 2.005 10.980 -15.030 1.00 96.62 179 LYS A CA 1
ATOM 1421 C C . LYS A 1 179 ? 3.123 11.627 -15.842 1.00 96.62 179 LYS A C 1
ATOM 1423 O O . LYS A 1 179 ? 3.421 11.137 -16.925 1.00 96.62 179 LYS A O 1
ATOM 1428 N N . ALA A 1 180 ? 3.749 12.679 -15.313 1.00 95.94 180 ALA A N 1
ATOM 1429 C CA . ALA A 1 180 ? 4.838 13.380 -15.989 1.00 95.94 180 ALA A CA 1
ATOM 1430 C C . ALA A 1 180 ? 6.042 12.455 -16.234 1.00 95.94 180 ALA A C 1
ATOM 1432 O O . ALA A 1 180 ? 6.556 12.391 -17.349 1.00 95.94 180 ALA A O 1
ATOM 1433 N N . ALA A 1 181 ? 6.439 11.672 -15.225 1.00 92.25 181 ALA A N 1
ATOM 1434 C CA . ALA A 1 181 ? 7.515 10.691 -15.370 1.00 92.25 181 ALA A CA 1
ATOM 1435 C C . ALA A 1 181 ? 7.181 9.597 -16.404 1.00 92.25 181 ALA A C 1
ATOM 1437 O O . ALA A 1 181 ? 8.047 9.159 -17.163 1.00 92.25 181 ALA A O 1
ATOM 1438 N N . CYS A 1 182 ? 5.923 9.148 -16.445 1.00 93.75 182 CYS A N 1
ATOM 1439 C CA . CYS A 1 182 ? 5.452 8.170 -17.420 1.00 93.75 182 CYS A CA 1
ATOM 1440 C C . CYS A 1 182 ? 5.455 8.746 -18.841 1.00 93.75 182 CYS A C 1
ATOM 1442 O O . CYS A 1 182 ? 5.879 8.061 -19.769 1.00 93.75 182 CYS A O 1
ATOM 1444 N N . GLU A 1 183 ? 5.007 9.989 -19.012 1.00 94.81 183 GLU A N 1
ATOM 1445 C CA . GLU A 1 183 ? 4.972 10.691 -20.297 1.00 94.81 183 GLU A CA 1
ATOM 1446 C C . GLU A 1 183 ? 6.379 10.839 -20.886 1.00 94.81 183 GLU A C 1
ATOM 1448 O O . GLU A 1 183 ? 6.623 10.382 -22.003 1.00 94.81 183 GLU A O 1
ATOM 1453 N N . GLU A 1 184 ? 7.333 11.349 -20.101 1.00 93.69 184 GLU A N 1
ATOM 1454 C CA . GLU A 1 184 ? 8.737 11.486 -20.510 1.00 93.69 184 GLU A CA 1
ATOM 1455 C C . GLU A 1 184 ? 9.346 10.135 -20.925 1.00 93.69 184 GLU A C 1
ATOM 1457 O O . GLU A 1 184 ? 10.044 10.013 -21.938 1.00 93.69 184 GLU A O 1
ATOM 1462 N N . LEU A 1 185 ? 9.068 9.077 -20.161 1.00 91.62 185 LEU A N 1
ATOM 1463 C CA . LEU A 1 185 ? 9.597 7.751 -20.457 1.00 91.62 185 LEU A CA 1
ATOM 1464 C C . LEU A 1 185 ? 8.967 7.146 -21.721 1.00 91.62 185 LEU A C 1
ATOM 1466 O O . LEU A 1 185 ? 9.660 6.500 -22.514 1.00 91.62 185 LEU A O 1
ATOM 1470 N N . ILE A 1 186 ? 7.668 7.369 -21.932 1.00 93.19 186 ILE A N 1
ATOM 1471 C CA . ILE A 1 186 ? 6.957 6.939 -23.136 1.00 93.19 186 ILE A CA 1
ATOM 1472 C C . ILE A 1 186 ? 7.504 7.656 -24.369 1.00 93.19 186 ILE A C 1
ATOM 1474 O O . ILE A 1 186 ? 7.708 7.011 -25.399 1.00 93.19 186 ILE A O 1
ATOM 1478 N N . GLU A 1 187 ? 7.764 8.962 -24.289 1.00 91.00 187 GLU A N 1
ATOM 1479 C CA . GLU A 1 187 ? 8.337 9.725 -25.398 1.00 91.00 187 GLU A CA 1
ATOM 1480 C C . GLU A 1 187 ? 9.676 9.144 -25.855 1.00 91.00 187 GLU A C 1
ATOM 1482 O O . GLU A 1 187 ? 9.870 8.948 -27.057 1.00 91.00 187 GLU A O 1
ATOM 1487 N N . ASN A 1 188 ? 10.534 8.780 -24.901 1.00 88.56 188 ASN A N 1
ATOM 1488 C CA . ASN A 1 188 ? 11.883 8.284 -25.159 1.00 88.56 188 ASN A CA 1
ATOM 1489 C C . ASN A 1 188 ? 11.958 6.790 -25.521 1.00 88.56 188 ASN A C 1
ATOM 1491 O O . ASN A 1 188 ? 12.865 6.374 -26.242 1.00 88.56 188 ASN A O 1
ATOM 1495 N N . SER A 1 189 ? 11.087 5.942 -24.965 1.00 87.19 189 SER A N 1
ATOM 1496 C CA . SER A 1 189 ? 11.245 4.472 -25.026 1.00 87.19 189 SER A CA 1
ATOM 1497 C C . SER A 1 189 ? 9.928 3.678 -25.038 1.00 87.19 189 SER A C 1
ATOM 1499 O O . SER A 1 189 ? 9.942 2.445 -24.937 1.00 87.19 189 SER A O 1
ATOM 1501 N N . GLY A 1 190 ? 8.787 4.359 -25.159 1.00 86.94 190 GLY A N 1
ATOM 1502 C CA . GLY A 1 190 ? 7.461 3.745 -25.205 1.00 86.94 190 GLY A CA 1
ATOM 1503 C C . GLY A 1 190 ? 7.043 3.281 -26.602 1.00 86.94 190 GLY A C 1
ATOM 1504 O O . GLY A 1 190 ? 7.385 3.897 -27.616 1.00 86.94 190 GLY A O 1
ATOM 1505 N N . ASN A 1 191 ? 6.253 2.209 -26.649 1.00 90.50 191 ASN A N 1
ATOM 1506 C CA . ASN A 1 191 ? 5.632 1.677 -27.864 1.00 90.50 191 ASN A CA 1
ATOM 1507 C C . ASN A 1 191 ? 4.187 2.191 -28.057 1.00 90.50 191 ASN A C 1
ATOM 1509 O O . ASN A 1 191 ? 3.629 2.879 -27.201 1.00 90.50 191 ASN A O 1
ATOM 1513 N N . ASP A 1 192 ? 3.557 1.827 -29.179 1.00 91.88 192 ASP A N 1
ATOM 1514 C CA . ASP A 1 192 ? 2.188 2.255 -29.510 1.00 91.88 192 ASP A CA 1
ATOM 1515 C C . ASP A 1 192 ? 1.132 1.769 -28.506 1.00 91.88 192 ASP A C 1
ATOM 1517 O O . ASP A 1 192 ? 0.150 2.467 -28.252 1.00 91.88 192 ASP A O 1
ATOM 1521 N N . HIS A 1 193 ? 1.323 0.584 -27.920 1.00 92.00 193 HIS A N 1
ATOM 1522 C CA . HIS A 1 193 ? 0.399 0.034 -26.931 1.00 92.00 193 HIS A CA 1
ATOM 1523 C C . HIS A 1 193 ? 0.432 0.843 -25.630 1.00 92.00 193 HIS A C 1
ATOM 1525 O O . HIS A 1 193 ? -0.617 1.243 -25.139 1.00 92.00 193 HIS A O 1
ATOM 1531 N N . GLU A 1 194 ? 1.619 1.153 -25.112 1.00 92.75 194 GLU A N 1
ATOM 1532 C CA . GLU A 1 194 ? 1.801 1.956 -23.896 1.00 92.75 194 GLU A CA 1
ATOM 1533 C C . GLU A 1 194 ? 1.328 3.395 -24.095 1.00 92.75 194 GLU A C 1
ATOM 1535 O O . GLU A 1 194 ? 0.636 3.928 -23.231 1.00 92.75 194 GLU A O 1
ATOM 1540 N N . ARG A 1 195 ? 1.616 3.998 -25.261 1.00 94.19 195 ARG A N 1
ATOM 1541 C CA . ARG A 1 195 ? 1.079 5.317 -25.639 1.00 94.19 195 ARG A CA 1
ATOM 1542 C C . ARG A 1 195 ? -0.443 5.315 -25.627 1.00 94.19 195 ARG A C 1
ATOM 1544 O O . ARG A 1 195 ? -1.055 6.247 -25.112 1.00 94.19 195 ARG A O 1
ATOM 1551 N N . LYS A 1 196 ? -1.061 4.272 -26.185 1.00 95.06 196 LYS A N 1
ATOM 1552 C CA . LYS A 1 196 ? -2.517 4.130 -26.180 1.00 95.06 196 LYS A CA 1
ATOM 1553 C C . LYS A 1 196 ? -3.057 4.003 -24.754 1.00 95.06 196 LYS A C 1
ATOM 1555 O O . LYS A 1 196 ? -3.931 4.780 -24.393 1.00 95.06 196 LYS A O 1
ATOM 1560 N N . THR A 1 197 ? -2.516 3.092 -23.946 1.00 93.75 197 THR A N 1
ATOM 1561 C CA . THR A 1 197 ? -2.962 2.883 -22.559 1.00 93.75 197 THR A CA 1
ATOM 1562 C C . THR A 1 197 ? -2.816 4.155 -21.721 1.00 93.75 197 THR A C 1
ATOM 1564 O O . THR A 1 197 ? -3.748 4.533 -21.016 1.00 93.75 197 THR A O 1
ATOM 1567 N N . PHE A 1 198 ? -1.695 4.871 -21.849 1.00 96.12 198 PHE A N 1
ATOM 1568 C CA . PHE A 1 198 ? -1.487 6.164 -21.196 1.00 96.12 198 PHE A CA 1
ATOM 1569 C C . PHE A 1 198 ? -2.558 7.187 -21.599 1.00 96.12 198 PHE A C 1
ATOM 1571 O O . PHE A 1 198 ? -3.205 7.781 -20.738 1.00 96.12 198 PHE A O 1
ATOM 1578 N N . ASN A 1 199 ? -2.802 7.352 -22.902 1.00 96.12 199 ASN A N 1
ATOM 1579 C CA . ASN A 1 199 ? -3.814 8.281 -23.406 1.00 96.12 199 ASN A CA 1
ATOM 1580 C C . ASN A 1 199 ? -5.233 7.906 -22.954 1.00 96.12 199 ASN A C 1
ATOM 1582 O O . ASN A 1 199 ? -6.024 8.791 -22.624 1.00 96.12 199 ASN A O 1
ATOM 1586 N N . ASP A 1 200 ? -5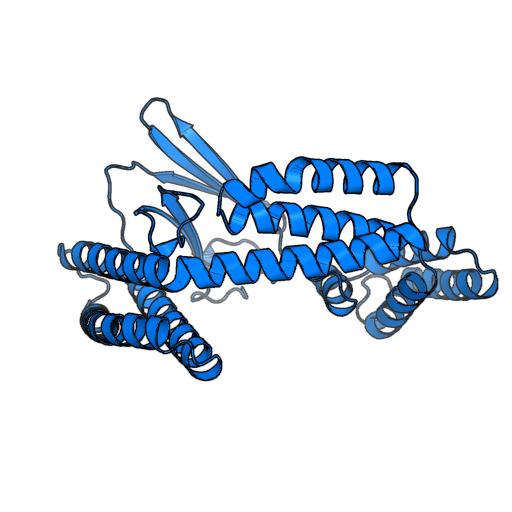.554 6.612 -22.895 1.00 95.81 200 ASP A N 1
ATOM 1587 C CA . ASP A 1 200 ? -6.847 6.120 -22.416 1.00 95.81 200 ASP A CA 1
ATOM 1588 C C . ASP A 1 200 ? -7.069 6.492 -20.936 1.00 95.81 200 ASP A C 1
ATOM 1590 O O . ASP A 1 200 ? -8.176 6.906 -20.575 1.00 95.81 200 ASP A O 1
ATOM 1594 N N . ILE A 1 201 ? -6.028 6.430 -20.094 1.00 94.88 201 ILE A N 1
ATOM 1595 C CA . ILE A 1 201 ? -6.076 6.886 -18.691 1.00 94.88 201 ILE A CA 1
ATOM 1596 C C . ILE A 1 201 ? -6.258 8.406 -18.629 1.00 94.88 201 ILE A C 1
ATOM 1598 O O . ILE A 1 201 ? -7.185 8.889 -17.975 1.00 94.88 201 ILE A O 1
ATOM 1602 N N . VAL A 1 202 ? -5.424 9.164 -19.349 1.00 96.56 202 VAL A N 1
ATOM 1603 C CA . VAL A 1 202 ? -5.466 10.637 -19.354 1.00 96.56 202 VAL A CA 1
ATOM 1604 C C . VAL A 1 202 ? -6.812 11.162 -19.863 1.00 96.56 202 VAL A C 1
ATOM 1606 O O . VAL A 1 202 ? -7.340 12.136 -19.329 1.00 96.56 202 VAL A O 1
ATOM 1609 N N . SER A 1 203 ? -7.436 10.491 -20.834 1.00 96.75 203 SER A N 1
ATOM 1610 C CA . SER A 1 203 ? -8.767 10.867 -21.332 1.00 96.75 203 SER A CA 1
ATOM 1611 C C . SER A 1 203 ? -9.860 10.806 -20.253 1.00 96.75 203 SER A C 1
ATOM 1613 O O . SER A 1 203 ? -10.848 11.539 -20.321 1.00 96.75 203 SER A O 1
ATOM 1615 N N . GLN A 1 204 ? -9.669 9.971 -19.226 1.00 95.69 204 GLN A N 1
ATOM 1616 C CA . GLN A 1 204 ? -10.591 9.790 -18.104 1.00 95.69 204 GLN A CA 1
ATOM 1617 C C . GLN A 1 204 ? -10.240 10.667 -16.891 1.00 95.69 204 GLN A C 1
ATOM 1619 O O . GLN A 1 204 ? -10.987 10.655 -15.910 1.00 95.69 204 GLN A O 1
ATOM 1624 N N . GLU A 1 205 ? -9.156 11.450 -16.957 1.00 95.88 205 GLU A N 1
ATOM 1625 C CA . GLU A 1 205 ? -8.613 12.255 -15.852 1.00 95.88 205 GLU A CA 1
ATOM 1626 C C . GLU A 1 205 ? -9.663 13.126 -15.177 1.00 95.88 205 GLU A C 1
ATOM 1628 O O . GLU A 1 205 ? -9.898 13.023 -13.972 1.00 95.88 205 GLU A O 1
ATOM 1633 N N . SER A 1 206 ? -10.382 13.915 -15.973 1.00 94.06 206 SER A N 1
ATOM 1634 C CA . SER A 1 206 ? -11.450 14.778 -15.465 1.00 94.06 206 SER A CA 1
ATOM 1635 C C . SER A 1 206 ? -12.529 13.999 -14.699 1.00 94.06 206 SER A C 1
ATOM 1637 O O . SER A 1 206 ? -13.009 14.461 -13.661 1.00 94.06 206 SER A O 1
ATOM 1639 N N . ALA A 1 207 ? -12.883 12.797 -15.164 1.00 94.50 207 ALA A N 1
ATOM 1640 C CA . ALA A 1 207 ? -13.953 11.992 -14.593 1.00 94.50 207 ALA A CA 1
ATOM 1641 C C . ALA A 1 207 ? -13.567 11.384 -13.241 1.00 94.50 207 ALA A C 1
ATOM 1643 O O . ALA A 1 207 ? -14.377 11.403 -12.311 1.00 94.50 207 ALA A O 1
ATOM 1644 N N . PHE A 1 208 ? -12.352 10.845 -13.095 1.00 93.19 208 PHE A N 1
ATOM 1645 C CA . PHE A 1 208 ? -11.934 10.293 -11.805 1.00 93.19 208 PHE A CA 1
ATOM 1646 C C . PHE A 1 208 ? -11.487 11.374 -10.817 1.00 93.19 208 PHE A C 1
ATOM 1648 O O . PHE A 1 208 ? -11.811 11.250 -9.636 1.00 93.19 208 PHE A O 1
ATOM 1655 N N . MET A 1 209 ? -10.876 12.474 -11.269 1.00 92.31 209 MET A N 1
ATOM 1656 C CA . MET A 1 209 ? -10.531 13.608 -10.400 1.00 92.31 209 MET A CA 1
ATOM 1657 C C . MET A 1 209 ? -11.779 14.258 -9.786 1.00 92.31 209 MET A C 1
ATOM 1659 O O . MET A 1 209 ? -11.796 14.595 -8.600 1.00 92.31 209 MET A O 1
ATOM 1663 N N . ALA A 1 210 ? -12.878 14.342 -10.546 1.00 92.19 210 ALA A N 1
ATOM 1664 C CA . ALA A 1 210 ? -14.155 14.854 -10.048 1.00 92.19 210 ALA A CA 1
ATOM 1665 C C . ALA A 1 210 ? -14.732 14.040 -8.874 1.00 92.19 210 ALA A C 1
ATOM 1667 O O . ALA A 1 210 ? -15.500 14.578 -8.076 1.00 92.19 210 ALA A O 1
ATOM 1668 N N . THR A 1 211 ? -14.348 12.765 -8.723 1.00 89.06 211 THR A N 1
ATOM 1669 C CA . THR A 1 211 ? -14.815 11.928 -7.605 1.00 89.06 211 THR A CA 1
ATOM 1670 C C . THR A 1 211 ? -14.232 12.338 -6.255 1.00 89.06 211 THR A C 1
ATOM 1672 O O . THR A 1 211 ? -14.782 11.945 -5.226 1.00 89.06 211 THR A O 1
ATOM 1675 N N . LYS A 1 212 ? -13.132 13.111 -6.239 1.00 86.38 212 LYS A N 1
ATOM 1676 C CA . LYS A 1 212 ? -12.394 13.491 -5.020 1.00 86.38 212 LYS A CA 1
ATOM 1677 C C . LYS A 1 212 ? -12.070 12.290 -4.119 1.00 86.38 212 LYS A C 1
ATOM 1679 O O . LYS A 1 212 ? -12.072 12.402 -2.893 1.00 86.38 212 LYS A O 1
ATOM 1684 N N . SER A 1 213 ? -11.830 11.134 -4.736 1.00 87.56 213 SER A N 1
ATOM 1685 C CA . SER A 1 213 ? -11.467 9.891 -4.062 1.00 87.56 213 SER A CA 1
ATOM 1686 C C . SER A 1 213 ? -9.951 9.703 -4.140 1.00 87.56 213 SER A C 1
ATOM 1688 O O . SER A 1 213 ? -9.455 9.440 -5.237 1.00 87.56 213 SER A O 1
ATOM 1690 N N . PRO A 1 214 ? -9.210 9.809 -3.017 1.00 88.75 214 PRO A N 1
ATOM 1691 C CA . PRO A 1 214 ? -7.763 9.594 -3.016 1.00 88.75 214 PRO A CA 1
ATOM 1692 C C . PRO A 1 214 ? -7.387 8.212 -3.562 1.00 88.75 214 PRO A C 1
ATOM 1694 O O . PRO A 1 214 ? -6.494 8.105 -4.391 1.00 88.75 214 PRO A O 1
ATOM 1697 N N . LEU A 1 215 ? -8.142 7.180 -3.167 1.00 87.44 215 LEU A N 1
ATOM 1698 C CA . LEU A 1 215 ? -7.929 5.798 -3.594 1.00 87.44 215 LEU A CA 1
ATOM 1699 C C . LEU A 1 215 ? -8.079 5.639 -5.112 1.00 87.44 215 LEU A C 1
ATOM 1701 O O . LEU A 1 215 ? -7.206 5.081 -5.758 1.00 87.44 215 LEU A O 1
ATOM 1705 N N . LYS A 1 216 ? -9.134 6.214 -5.703 1.00 90.50 216 LYS A N 1
ATOM 1706 C CA . LYS A 1 216 ? -9.363 6.120 -7.155 1.00 90.50 216 LYS A CA 1
ATOM 1707 C C . LYS A 1 216 ? -8.284 6.849 -7.963 1.00 90.50 216 LYS A C 1
ATOM 1709 O O . LYS A 1 216 ? -7.968 6.444 -9.074 1.00 90.50 216 LYS A O 1
ATOM 1714 N N . ILE A 1 217 ? -7.761 7.954 -7.432 1.00 93.19 217 ILE A N 1
ATOM 1715 C CA . ILE A 1 217 ? -6.658 8.689 -8.062 1.00 93.19 217 ILE A CA 1
ATOM 1716 C C . ILE A 1 217 ? -5.373 7.861 -7.974 1.00 93.19 217 ILE A C 1
ATOM 1718 O O . ILE A 1 217 ? -4.682 7.719 -8.976 1.00 93.19 217 ILE A O 1
ATOM 1722 N N . GLN A 1 218 ? -5.103 7.265 -6.810 1.00 90.44 218 GLN A N 1
ATOM 1723 C CA . GLN A 1 218 ? -3.941 6.409 -6.598 1.00 90.44 218 GLN A CA 1
ATOM 1724 C C . GLN A 1 218 ? -3.958 5.171 -7.505 1.00 90.44 218 GLN A C 1
ATOM 1726 O O . GLN A 1 218 ? -2.957 4.914 -8.155 1.00 90.44 218 GLN A O 1
ATOM 1731 N N . GLU A 1 219 ? -5.100 4.492 -7.666 1.00 90.56 219 GLU A N 1
ATOM 1732 C CA . GLU A 1 219 ? -5.243 3.374 -8.617 1.00 90.56 219 GLU A CA 1
ATOM 1733 C C . GLU A 1 219 ? -4.795 3.765 -10.038 1.00 90.56 219 GLU A C 1
ATOM 1735 O O . GLU A 1 219 ? -4.136 2.992 -10.732 1.00 90.56 219 GLU A O 1
ATOM 1740 N N . LYS A 1 220 ? -5.107 4.993 -10.477 1.00 94.31 220 LYS A N 1
ATOM 1741 C CA . LYS A 1 220 ? -4.666 5.506 -11.783 1.00 94.31 220 LYS A CA 1
ATOM 1742 C C . LYS A 1 220 ? -3.182 5.860 -11.824 1.00 94.31 220 LYS A C 1
ATOM 1744 O O . LYS A 1 220 ? -2.552 5.661 -12.860 1.00 94.31 220 LYS A O 1
ATOM 1749 N N . SER A 1 221 ? -2.610 6.325 -10.718 1.00 92.75 221 SER A N 1
ATOM 1750 C CA . SER A 1 221 ? -1.157 6.479 -10.577 1.00 92.75 221 SER A CA 1
ATOM 1751 C C . SER A 1 221 ? -0.431 5.132 -10.651 1.00 92.75 221 SER A C 1
ATOM 1753 O O . SER A 1 221 ? 0.619 5.035 -11.287 1.00 92.75 221 SER A O 1
ATOM 1755 N N . ASP A 1 222 ? -1.000 4.082 -10.060 1.00 88.62 222 ASP A N 1
ATOM 1756 C CA . ASP A 1 222 ? -0.422 2.735 -10.058 1.00 88.62 222 ASP A CA 1
ATOM 1757 C C . ASP A 1 222 ? -0.457 2.112 -11.467 1.00 88.62 222 ASP A C 1
ATOM 1759 O O . ASP A 1 222 ? 0.496 1.454 -11.894 1.00 88.62 222 ASP A O 1
ATOM 1763 N N . GLU A 1 223 ? -1.507 2.395 -12.251 1.00 91.75 223 GLU A N 1
ATOM 1764 C CA . GLU A 1 223 ? -1.563 2.046 -13.678 1.00 91.75 223 GLU A CA 1
ATOM 1765 C C . GLU A 1 223 ? -0.407 2.695 -14.471 1.00 91.75 223 GLU A C 1
ATOM 1767 O O . GLU A 1 223 ? 0.230 2.020 -15.287 1.00 91.75 223 GLU A O 1
ATOM 1772 N N . PHE A 1 224 ? -0.060 3.961 -14.199 1.00 92.00 224 PHE A N 1
ATOM 1773 C CA . PHE A 1 224 ? 1.126 4.592 -14.798 1.00 92.00 224 PHE A CA 1
ATOM 1774 C C . PHE A 1 224 ? 2.436 3.956 -14.323 1.00 92.00 224 PHE A C 1
ATOM 1776 O O . PHE A 1 224 ? 3.324 3.719 -15.143 1.00 92.00 224 PHE A O 1
ATOM 1783 N N . HIS A 1 225 ? 2.563 3.620 -13.036 1.00 89.00 225 HIS A N 1
ATOM 1784 C CA . HIS A 1 225 ? 3.733 2.894 -12.526 1.00 89.00 225 HIS A CA 1
ATOM 1785 C C . HIS A 1 225 ? 3.923 1.545 -13.222 1.00 89.00 225 HIS A C 1
ATOM 1787 O O . HIS A 1 225 ? 5.053 1.176 -13.552 1.00 89.00 225 HIS A O 1
ATOM 1793 N N . SER A 1 226 ? 2.833 0.831 -13.512 1.00 88.12 226 SER A N 1
ATOM 1794 C CA . SER A 1 226 ? 2.886 -0.415 -14.277 1.00 88.12 226 SER A CA 1
ATOM 1795 C C . SER A 1 226 ? 3.474 -0.196 -15.675 1.00 88.12 226 SER A C 1
ATOM 1797 O O . SER A 1 226 ? 4.378 -0.928 -16.087 1.00 88.12 226 SER A O 1
ATOM 1799 N N . ILE A 1 227 ? 3.038 0.856 -16.382 1.00 90.44 227 ILE A N 1
ATOM 1800 C CA . ILE A 1 227 ? 3.581 1.228 -17.699 1.00 90.44 227 ILE A CA 1
ATOM 1801 C C . ILE A 1 227 ? 5.070 1.580 -17.595 1.00 90.44 227 ILE A C 1
ATOM 1803 O O . ILE A 1 227 ? 5.884 1.044 -18.352 1.00 90.44 227 ILE A O 1
ATOM 1807 N N . ILE A 1 228 ? 5.443 2.428 -16.630 1.00 90.31 228 ILE A N 1
ATOM 1808 C CA . ILE A 1 228 ? 6.841 2.796 -16.368 1.00 90.31 228 ILE A CA 1
ATOM 1809 C C . ILE A 1 228 ? 7.688 1.541 -16.176 1.00 90.31 228 ILE A C 1
ATOM 1811 O O . ILE A 1 228 ? 8.761 1.402 -16.771 1.00 90.31 228 ILE A O 1
ATOM 1815 N N . GLY A 1 229 ? 7.190 0.607 -15.370 1.00 87.00 229 GLY A N 1
ATOM 1816 C CA . GLY A 1 229 ? 7.859 -0.647 -15.101 1.00 87.00 229 GLY A CA 1
ATOM 1817 C C . GLY A 1 229 ? 8.089 -1.479 -16.362 1.00 87.00 229 GLY A C 1
ATOM 1818 O O . GLY A 1 229 ? 9.211 -1.925 -16.613 1.00 87.00 229 GLY A O 1
ATOM 1819 N N . GLN A 1 230 ? 7.056 -1.648 -17.188 1.00 87.94 230 GLN A N 1
ATOM 1820 C CA . GLN A 1 230 ? 7.153 -2.383 -18.452 1.00 87.94 230 GLN A CA 1
ATOM 1821 C C . GLN A 1 230 ? 8.197 -1.775 -19.397 1.00 87.94 230 GLN A C 1
ATOM 1823 O O . GLN A 1 230 ? 8.984 -2.513 -19.997 1.00 87.94 230 GLN A O 1
ATOM 1828 N N . ILE A 1 231 ? 8.252 -0.442 -19.495 1.00 89.75 231 ILE A N 1
ATOM 1829 C CA . ILE A 1 231 ? 9.233 0.246 -20.341 1.00 89.75 231 ILE A CA 1
ATOM 1830 C C . ILE A 1 231 ? 10.648 0.058 -19.786 1.00 89.75 231 ILE A C 1
ATOM 1832 O O . ILE A 1 231 ? 11.552 -0.306 -20.541 1.00 89.75 231 ILE A O 1
ATOM 1836 N N . ARG A 1 232 ? 10.848 0.237 -18.473 1.00 88.56 232 ARG A N 1
ATOM 1837 C CA . ARG A 1 232 ? 12.155 0.063 -17.812 1.00 88.56 232 ARG A CA 1
ATOM 1838 C C . ARG A 1 232 ? 12.747 -1.326 -18.043 1.00 88.56 232 ARG A C 1
ATOM 1840 O O . ARG A 1 232 ? 13.933 -1.439 -18.323 1.00 88.56 232 ARG A O 1
ATOM 1847 N N . TRP A 1 233 ? 11.936 -2.383 -18.050 1.00 87.44 233 TRP A N 1
ATOM 1848 C CA . TRP A 1 233 ? 12.401 -3.744 -18.364 1.00 87.44 233 TRP A CA 1
ATOM 1849 C C . TRP A 1 233 ? 12.912 -3.946 -19.801 1.00 87.44 233 TRP A C 1
ATOM 1851 O O . TRP A 1 233 ? 13.377 -5.037 -20.137 1.00 87.44 233 TRP A O 1
ATOM 1861 N N . ARG A 1 234 ? 12.851 -2.917 -20.651 1.00 86.81 234 ARG A N 1
ATOM 1862 C CA . ARG A 1 234 ? 13.435 -2.901 -21.997 1.00 86.81 234 ARG A CA 1
ATOM 1863 C C . ARG A 1 234 ? 14.568 -1.890 -22.152 1.00 86.81 234 ARG A C 1
ATOM 1865 O O . ARG A 1 234 ? 15.179 -1.847 -23.218 1.00 86.81 234 ARG A O 1
ATOM 1872 N N . THR A 1 235 ? 14.859 -1.074 -21.137 1.00 88.06 235 THR A N 1
ATOM 1873 C CA . THR A 1 235 ? 15.920 -0.069 -21.236 1.00 88.06 235 THR A CA 1
ATOM 1874 C C . THR A 1 235 ? 17.274 -0.651 -20.807 1.00 88.06 235 THR A C 1
ATOM 1876 O O . THR A 1 235 ? 17.363 -1.341 -19.785 1.00 88.06 235 THR A O 1
ATOM 1879 N N . PRO A 1 236 ? 18.362 -0.379 -21.555 1.00 89.88 236 PRO A N 1
ATOM 1880 C CA . PRO A 1 236 ? 19.681 -0.939 -21.257 1.00 89.88 236 PRO A CA 1
ATOM 1881 C C . PRO A 1 236 ? 20.194 -0.600 -19.856 1.00 89.88 236 PRO A C 1
ATOM 1883 O O . PRO A 1 236 ? 20.743 -1.466 -19.176 1.00 89.88 236 PRO A O 1
ATOM 1886 N N . ASP A 1 237 ? 20.016 0.646 -19.417 1.00 89.12 237 ASP A N 1
ATOM 1887 C CA . ASP A 1 237 ? 20.543 1.119 -18.133 1.00 89.12 237 ASP A CA 1
ATOM 1888 C C . ASP A 1 237 ? 19.867 0.422 -16.954 1.00 89.12 237 ASP A C 1
ATOM 1890 O O . ASP A 1 237 ? 20.539 -0.003 -16.013 1.00 89.12 237 ASP A O 1
ATOM 1894 N N . PHE A 1 238 ? 18.553 0.212 -17.046 1.00 88.75 238 PHE A N 1
ATOM 1895 C CA . PHE A 1 238 ? 17.812 -0.524 -16.032 1.00 88.75 238 PHE A CA 1
ATOM 1896 C C . PHE A 1 238 ? 18.243 -1.993 -15.985 1.00 88.75 238 PHE A C 1
ATOM 1898 O O . PHE A 1 238 ? 18.557 -2.509 -14.914 1.00 88.75 238 PHE A O 1
ATOM 1905 N N . LEU A 1 239 ? 18.341 -2.659 -17.141 1.00 91.25 239 LEU A N 1
ATOM 1906 C CA . LEU A 1 239 ? 18.764 -4.060 -17.212 1.00 91.25 239 LEU A CA 1
ATOM 1907 C C . LEU A 1 239 ? 20.177 -4.279 -16.655 1.00 91.25 239 LEU A C 1
ATOM 1909 O O . LEU A 1 239 ? 20.404 -5.258 -15.943 1.00 91.25 239 LEU A O 1
ATOM 1913 N N . LYS A 1 240 ? 21.110 -3.360 -16.932 1.00 92.44 240 LYS A N 1
ATOM 1914 C CA . LYS A 1 240 ? 22.456 -3.372 -16.339 1.00 92.44 240 LYS A CA 1
ATOM 1915 C C . LYS A 1 240 ? 22.420 -3.139 -14.831 1.00 92.44 240 LYS A C 1
ATOM 1917 O O . LYS A 1 240 ? 23.151 -3.808 -14.107 1.00 92.44 240 LYS A O 1
ATOM 1922 N N . GLY A 1 241 ? 21.574 -2.222 -14.357 1.00 90.25 241 GLY A N 1
ATOM 1923 C CA . GLY A 1 241 ? 21.382 -1.958 -12.930 1.00 90.25 241 GLY A CA 1
ATOM 1924 C C . GLY A 1 241 ? 20.880 -3.189 -12.171 1.00 90.25 241 GLY A C 1
ATOM 1925 O O . GLY A 1 241 ? 21.482 -3.578 -11.169 1.00 90.25 241 GLY A O 1
ATOM 1926 N N . ILE A 1 242 ? 19.841 -3.853 -12.693 1.00 89.19 242 ILE A N 1
ATOM 1927 C CA . ILE A 1 242 ? 19.333 -5.128 -12.160 1.00 89.19 242 ILE A CA 1
ATOM 1928 C C . ILE A 1 242 ? 20.448 -6.177 -12.134 1.00 89.19 242 ILE A C 1
ATOM 1930 O O . ILE A 1 242 ? 20.706 -6.767 -11.085 1.00 89.19 242 ILE A O 1
ATOM 1934 N N . PHE A 1 243 ? 21.143 -6.375 -13.258 1.00 92.88 243 PHE A N 1
ATOM 1935 C CA . PHE A 1 243 ? 22.223 -7.356 -13.352 1.00 92.88 243 PHE A CA 1
ATOM 1936 C C . PHE A 1 243 ? 23.323 -7.090 -12.315 1.00 92.88 243 PHE A C 1
ATOM 1938 O O . PHE A 1 243 ? 23.706 -7.992 -11.576 1.00 92.88 243 PHE A O 1
ATOM 1945 N N . GLY A 1 244 ? 23.771 -5.838 -12.180 1.00 91.75 244 GLY A N 1
ATOM 1946 C CA . GLY A 1 244 ? 24.767 -5.438 -11.184 1.00 91.75 244 GLY A CA 1
ATOM 1947 C C . GLY A 1 244 ? 24.326 -5.707 -9.742 1.00 91.75 244 GLY A C 1
ATOM 1948 O O . GLY A 1 244 ? 25.124 -6.181 -8.934 1.00 91.75 244 GLY A O 1
ATOM 1949 N N . SER A 1 245 ? 23.053 -5.477 -9.412 1.00 87.94 245 SER A N 1
ATOM 1950 C CA . SER A 1 245 ? 22.523 -5.831 -8.089 1.00 87.94 245 SER A CA 1
ATOM 1951 C C . SER A 1 245 ? 22.497 -7.342 -7.860 1.00 87.94 245 SER A C 1
ATOM 1953 O O . SER A 1 245 ? 22.817 -7.799 -6.765 1.00 87.94 245 SER A O 1
ATOM 1955 N N . LEU A 1 246 ? 22.151 -8.123 -8.885 1.00 89.31 246 LEU A N 1
ATOM 1956 C CA . LEU A 1 246 ? 22.126 -9.584 -8.809 1.00 89.31 246 LEU A CA 1
ATOM 1957 C C . LEU A 1 246 ? 23.526 -10.178 -8.618 1.00 89.31 246 LEU A C 1
ATOM 1959 O O . LEU A 1 246 ? 23.665 -11.170 -7.907 1.00 89.31 246 LEU A O 1
ATOM 1963 N N . LEU A 1 247 ? 24.567 -9.549 -9.174 1.00 90.56 247 LEU A N 1
ATOM 1964 C CA . LEU A 1 247 ? 25.958 -9.932 -8.909 1.00 90.56 247 LEU A CA 1
ATOM 1965 C C . LEU A 1 247 ? 26.324 -9.765 -7.430 1.00 90.56 247 LEU A C 1
ATOM 1967 O O . LEU A 1 247 ? 26.943 -10.653 -6.847 1.00 90.56 247 LEU A O 1
ATOM 1971 N N . ASN A 1 248 ? 25.897 -8.666 -6.802 1.00 88.62 248 ASN A N 1
ATOM 1972 C CA . ASN A 1 248 ? 26.150 -8.428 -5.377 1.00 88.62 248 ASN A CA 1
ATOM 1973 C C . ASN A 1 248 ? 25.441 -9.453 -4.475 1.00 88.62 248 ASN A C 1
ATOM 1975 O O . ASN A 1 248 ? 25.942 -9.782 -3.400 1.00 88.62 248 ASN A O 1
ATOM 1979 N N . ASP A 1 249 ? 24.301 -9.980 -4.924 1.00 87.00 249 ASP A N 1
ATOM 1980 C CA . ASP A 1 249 ? 23.518 -10.989 -4.209 1.00 87.00 249 ASP A CA 1
ATOM 1981 C C . ASP A 1 249 ? 23.795 -12.434 -4.674 1.00 87.00 249 ASP A C 1
ATOM 1983 O O . ASP A 1 249 ? 23.148 -13.363 -4.187 1.00 87.00 249 ASP A O 1
ATOM 1987 N N . GLN A 1 250 ? 24.798 -12.665 -5.536 1.00 86.19 250 GLN A N 1
ATOM 1988 C CA . GLN A 1 250 ? 25.142 -13.996 -6.060 1.00 86.19 250 GLN A CA 1
ATOM 1989 C C . GLN A 1 250 ? 25.311 -15.038 -4.945 1.00 86.19 250 GLN A C 1
ATOM 1991 O O . GLN A 1 250 ? 24.814 -16.158 -5.054 1.00 86.19 250 GLN A O 1
ATOM 1996 N N . ALA A 1 251 ? 25.976 -14.675 -3.845 1.00 87.81 251 ALA A N 1
ATOM 1997 C CA . ALA A 1 251 ? 26.240 -15.586 -2.730 1.00 87.81 251 ALA A CA 1
ATOM 1998 C C . ALA A 1 251 ? 24.963 -16.104 -2.039 1.00 87.81 251 ALA A C 1
ATOM 2000 O O . ALA A 1 251 ? 25.013 -17.117 -1.345 1.00 87.81 251 ALA A O 1
ATOM 2001 N N . LYS A 1 252 ? 23.824 -15.423 -2.218 1.00 87.19 252 LYS A N 1
ATOM 2002 C CA . LYS A 1 252 ? 22.526 -15.820 -1.655 1.00 87.19 252 LYS A CA 1
ATOM 2003 C C . LYS A 1 252 ? 21.762 -16.789 -2.556 1.00 87.19 252 LYS A C 1
ATOM 2005 O O . LYS A 1 252 ? 20.753 -17.333 -2.120 1.00 87.19 252 LYS A O 1
ATOM 2010 N N . MET A 1 253 ? 22.195 -16.980 -3.802 1.00 88.56 253 MET A N 1
ATOM 2011 C CA . MET A 1 253 ? 21.489 -17.808 -4.777 1.00 88.56 253 MET A CA 1
ATOM 2012 C C . MET A 1 253 ? 21.564 -19.298 -4.421 1.00 88.56 253 MET A C 1
ATOM 2014 O O . MET A 1 253 ? 22.608 -19.805 -4.008 1.00 88.56 253 MET A O 1
ATOM 2018 N N . ASN A 1 254 ? 20.452 -20.003 -4.622 1.00 88.19 254 ASN A N 1
ATOM 2019 C CA . ASN A 1 254 ? 20.293 -21.408 -4.244 1.00 88.19 254 ASN A CA 1
ATOM 2020 C C . ASN A 1 254 ? 21.149 -22.358 -5.102 1.00 88.19 254 ASN A C 1
ATOM 2022 O O . ASN A 1 254 ? 21.634 -23.364 -4.591 1.00 88.19 254 ASN A O 1
ATOM 2026 N N . ASP A 1 255 ? 21.359 -22.033 -6.383 1.00 90.12 255 ASP A N 1
ATOM 2027 C CA . ASP A 1 255 ? 22.224 -22.794 -7.293 1.00 90.12 255 ASP A CA 1
ATOM 2028 C C . ASP A 1 255 ? 23.393 -21.928 -7.774 1.00 90.12 255 ASP A C 1
ATOM 2030 O O . ASP A 1 255 ? 23.267 -21.092 -8.671 1.00 90.12 255 ASP A O 1
ATOM 2034 N N . GLN A 1 256 ? 24.562 -22.151 -7.176 1.00 90.81 256 GLN A N 1
ATOM 2035 C CA . GLN A 1 256 ? 25.780 -21.409 -7.497 1.00 90.81 256 GLN A CA 1
ATOM 2036 C C . GLN A 1 256 ? 26.353 -21.759 -8.876 1.00 90.81 256 GLN A C 1
ATOM 2038 O O . GLN A 1 256 ? 26.998 -20.917 -9.504 1.00 90.81 256 GLN A O 1
ATOM 2043 N N . SER A 1 257 ? 26.128 -22.981 -9.369 1.00 91.75 257 SER A N 1
ATOM 2044 C CA . SER A 1 257 ? 26.646 -23.385 -10.677 1.00 91.75 257 SER A CA 1
ATOM 2045 C C . SER A 1 257 ? 25.828 -22.757 -11.799 1.00 91.75 257 SER A C 1
ATOM 2047 O O . SER A 1 257 ? 26.399 -22.237 -12.760 1.00 91.75 257 SER A O 1
ATOM 2049 N N . GLN A 1 258 ? 24.500 -22.774 -11.666 1.00 91.75 258 GLN A N 1
ATOM 2050 C CA . GLN A 1 258 ? 23.602 -22.114 -12.606 1.00 91.75 258 GLN A CA 1
ATOM 2051 C C . GLN A 1 258 ? 23.779 -20.593 -12.554 1.00 91.75 258 GLN A C 1
ATOM 2053 O O . GLN A 1 258 ? 23.865 -19.962 -13.609 1.00 91.75 258 GLN A O 1
ATOM 2058 N N . ALA A 1 259 ? 23.928 -20.013 -11.356 1.00 92.12 259 ALA A N 1
ATOM 2059 C CA . ALA A 1 259 ? 24.207 -18.588 -11.189 1.00 92.12 259 ALA A CA 1
ATOM 2060 C C . ALA A 1 259 ? 25.476 -18.173 -11.938 1.00 92.12 259 ALA A C 1
ATOM 2062 O O . ALA A 1 259 ? 25.443 -17.230 -12.723 1.00 92.12 259 ALA A O 1
ATOM 2063 N N . LYS A 1 260 ? 26.579 -18.916 -11.777 1.00 93.31 260 LYS A N 1
ATOM 2064 C CA . LYS A 1 260 ? 27.832 -18.624 -12.485 1.00 93.31 260 LYS A CA 1
ATOM 2065 C C . LYS A 1 260 ? 27.659 -18.666 -14.007 1.00 93.31 260 LYS A C 1
ATOM 2067 O O . LYS A 1 260 ? 28.088 -17.744 -14.691 1.00 93.31 260 LYS A O 1
ATOM 2072 N N . SER A 1 261 ? 26.974 -19.686 -14.528 1.00 93.81 261 SER A N 1
ATOM 2073 C CA . SER A 1 261 ? 26.706 -19.790 -15.967 1.00 93.81 261 SER A CA 1
ATOM 2074 C C . SER A 1 261 ? 25.863 -18.626 -16.497 1.00 93.81 261 SER A C 1
ATOM 2076 O O . SER A 1 261 ? 26.108 -18.152 -17.606 1.00 93.81 261 SER A O 1
ATOM 2078 N N . LEU A 1 262 ? 24.859 -18.181 -15.737 1.00 94.50 262 LEU A N 1
ATOM 2079 C CA . LEU A 1 262 ? 24.017 -17.042 -16.104 1.00 94.50 262 LEU A CA 1
ATOM 2080 C C . LEU A 1 262 ? 24.784 -15.718 -16.027 1.00 94.50 262 LEU A C 1
ATOM 2082 O O . LEU A 1 262 ? 24.591 -14.865 -16.885 1.00 94.50 262 LEU A O 1
ATOM 2086 N N . ILE A 1 263 ? 25.684 -15.562 -15.056 1.00 95.00 263 ILE A N 1
ATOM 2087 C CA . ILE A 1 263 ? 26.557 -14.388 -14.930 1.00 95.00 263 ILE A CA 1
ATOM 2088 C C . ILE A 1 263 ? 27.501 -14.283 -16.128 1.00 95.00 263 ILE A C 1
ATOM 2090 O O . ILE A 1 263 ? 27.588 -13.221 -16.743 1.00 95.00 263 ILE A O 1
ATOM 2094 N N . ASP A 1 264 ? 28.151 -15.381 -16.512 1.00 94.56 264 ASP A N 1
ATOM 2095 C CA . ASP A 1 264 ? 29.036 -15.405 -17.681 1.00 94.56 264 ASP A CA 1
ATOM 2096 C C . ASP A 1 264 ? 28.257 -15.059 -18.965 1.00 94.56 264 ASP A C 1
ATOM 2098 O O . ASP A 1 264 ? 28.690 -14.224 -19.764 1.00 94.56 264 ASP A O 1
ATOM 2102 N N . ALA A 1 265 ? 27.055 -15.624 -19.128 1.00 93.81 265 ALA A N 1
ATOM 2103 C CA . ALA A 1 265 ? 26.163 -15.280 -20.233 1.00 93.81 265 ALA A CA 1
ATOM 2104 C C . ALA A 1 265 ? 25.691 -13.814 -20.185 1.00 93.81 265 ALA A C 1
ATOM 2106 O O . ALA A 1 265 ? 25.507 -13.197 -21.234 1.00 93.81 265 ALA A O 1
ATOM 2107 N N . GLY A 1 266 ? 25.487 -13.254 -18.989 1.00 94.50 266 GLY A N 1
ATOM 2108 C CA . GLY A 1 266 ? 25.032 -11.879 -18.781 1.00 94.50 266 GLY A CA 1
ATOM 2109 C C . GLY A 1 266 ? 26.106 -10.862 -19.143 1.00 94.50 266 GLY A C 1
ATOM 2110 O O . GLY A 1 266 ? 25.819 -9.895 -19.847 1.00 94.50 266 GLY A O 1
ATOM 2111 N N . ASN A 1 267 ? 27.360 -11.136 -18.772 1.00 95.12 267 ASN A N 1
ATOM 2112 C CA . ASN A 1 267 ? 28.512 -10.344 -19.203 1.00 95.12 267 ASN A CA 1
ATOM 2113 C C . ASN A 1 267 ? 28.623 -10.326 -20.733 1.00 95.12 267 ASN A C 1
ATOM 2115 O O . ASN A 1 267 ? 28.719 -9.255 -21.330 1.00 95.12 267 ASN A O 1
ATOM 2119 N N . PHE A 1 268 ? 28.492 -11.489 -21.381 1.00 95.25 268 PHE A N 1
ATOM 2120 C CA . PHE A 1 268 ? 28.481 -11.565 -22.843 1.00 95.25 268 PHE A CA 1
ATOM 2121 C C . PHE A 1 268 ? 27.291 -10.815 -23.465 1.00 95.25 268 PHE A C 1
ATOM 2123 O O . PHE A 1 268 ? 27.439 -10.150 -24.491 1.00 95.25 268 PHE A O 1
ATOM 2130 N N . ALA A 1 269 ? 26.101 -10.885 -22.859 1.00 94.38 269 ALA A N 1
ATOM 2131 C CA . ALA A 1 269 ? 24.927 -10.146 -23.324 1.00 94.38 269 ALA A CA 1
ATOM 2132 C C . ALA A 1 269 ? 25.133 -8.622 -23.237 1.00 94.38 269 ALA A C 1
ATOM 2134 O O . ALA A 1 269 ? 24.721 -7.901 -24.143 1.00 94.38 269 ALA A O 1
ATOM 2135 N N . ILE A 1 270 ? 25.823 -8.130 -22.201 1.00 95.06 270 ILE A N 1
ATOM 2136 C CA . ILE A 1 270 ? 26.202 -6.715 -22.078 1.00 95.06 270 ILE A CA 1
ATOM 2137 C C . ILE A 1 270 ? 27.224 -6.323 -23.152 1.00 95.06 270 ILE A C 1
ATOM 2139 O O . ILE A 1 270 ? 27.036 -5.302 -23.815 1.00 95.06 270 ILE A O 1
ATOM 2143 N N . GLU A 1 271 ? 28.276 -7.125 -23.350 1.00 94.75 271 GLU A N 1
ATOM 2144 C CA . GLU A 1 271 ? 29.319 -6.872 -24.359 1.00 94.75 271 GLU A CA 1
ATOM 2145 C C . GLU A 1 271 ? 28.755 -6.855 -25.785 1.00 94.75 271 GLU A C 1
ATOM 2147 O O . GLU A 1 271 ? 29.097 -5.989 -26.588 1.00 94.75 271 GLU A O 1
ATOM 2152 N N . SER A 1 272 ? 27.847 -7.785 -26.086 1.00 94.69 272 SER A N 1
ATOM 2153 C CA . SER A 1 272 ? 27.169 -7.892 -27.384 1.00 94.69 272 SER A CA 1
ATOM 2154 C C . SER A 1 272 ? 25.955 -6.967 -27.535 1.00 94.69 272 SER A C 1
ATOM 2156 O O . SER A 1 272 ? 25.314 -6.985 -28.583 1.00 94.69 272 SER A O 1
ATOM 2158 N N . GLN A 1 273 ? 25.636 -6.163 -26.512 1.00 93.94 273 GLN A N 1
ATOM 2159 C CA . GLN A 1 273 ? 24.459 -5.283 -26.459 1.00 93.94 273 GLN A CA 1
ATOM 2160 C C . GLN A 1 273 ? 23.130 -6.008 -26.738 1.00 93.94 273 GLN A C 1
ATOM 2162 O O . GLN A 1 273 ? 22.179 -5.431 -27.267 1.00 93.94 273 GLN A O 1
ATOM 2167 N N . ASN A 1 274 ? 23.049 -7.286 -26.370 1.00 94.00 274 ASN A N 1
ATOM 2168 C CA . ASN A 1 274 ? 21.847 -8.091 -26.512 1.00 94.00 274 ASN A CA 1
ATOM 2169 C C . ASN A 1 274 ? 20.951 -7.933 -25.271 1.00 94.00 274 ASN A C 1
ATOM 2171 O O . ASN A 1 274 ? 21.008 -8.723 -24.325 1.00 94.00 274 ASN A O 1
ATOM 2175 N N . TRP A 1 275 ? 20.128 -6.883 -25.273 1.00 92.94 275 TRP A N 1
ATOM 2176 C CA . TRP A 1 275 ? 19.285 -6.508 -24.132 1.00 92.94 275 TRP A CA 1
ATOM 2177 C C . TRP A 1 275 ? 18.150 -7.496 -23.860 1.00 92.94 275 TRP A C 1
ATOM 2179 O O . TRP A 1 275 ? 17.864 -7.779 -22.698 1.00 92.94 275 TRP A O 1
ATOM 2189 N N . ASP A 1 276 ? 17.559 -8.084 -24.902 1.00 91.38 276 ASP A N 1
ATOM 2190 C CA . ASP A 1 276 ? 16.542 -9.129 -24.740 1.00 91.38 276 ASP A CA 1
ATOM 2191 C C . ASP A 1 276 ? 17.120 -10.340 -24.007 1.00 91.38 276 ASP A C 1
ATOM 2193 O O . ASP A 1 276 ? 16.516 -10.856 -23.062 1.00 91.38 276 ASP A O 1
ATOM 2197 N N . ARG A 1 277 ? 18.346 -10.738 -24.371 1.00 93.44 277 ARG A N 1
ATOM 2198 C CA . ARG A 1 277 ? 19.049 -11.822 -23.690 1.00 93.44 277 ARG A CA 1
ATOM 2199 C C . ARG A 1 277 ? 19.422 -11.457 -22.257 1.00 93.44 277 ARG A C 1
ATOM 2201 O O . ARG A 1 277 ? 19.279 -12.292 -21.367 1.00 93.44 277 ARG A O 1
ATOM 2208 N N . LEU A 1 278 ? 19.872 -10.225 -22.013 1.00 93.44 278 LEU A N 1
ATOM 2209 C CA . LEU A 1 278 ? 20.175 -9.756 -20.659 1.00 93.44 278 LEU A CA 1
ATOM 2210 C C . LEU A 1 278 ? 18.926 -9.766 -19.766 1.00 93.44 278 LEU A C 1
ATOM 2212 O O . LEU A 1 278 ? 19.006 -10.163 -18.606 1.00 93.44 278 LEU A O 1
ATOM 2216 N N . ARG A 1 279 ? 17.760 -9.403 -20.309 1.00 91.94 279 ARG A N 1
ATOM 2217 C CA . ARG A 1 279 ? 16.479 -9.482 -19.598 1.00 91.94 279 ARG A CA 1
ATOM 2218 C C . ARG A 1 279 ? 16.138 -10.916 -19.189 1.00 91.94 279 ARG A C 1
ATOM 2220 O O . ARG A 1 279 ? 15.802 -11.144 -18.031 1.00 91.94 279 ARG A O 1
ATOM 2227 N N . GLU A 1 280 ? 16.245 -11.879 -20.104 1.00 93.00 280 GLU A N 1
ATOM 2228 C CA . GLU A 1 280 ? 16.029 -13.303 -19.791 1.00 93.00 280 GLU A CA 1
ATOM 2229 C C . GLU A 1 280 ? 16.973 -13.799 -18.691 1.00 93.00 280 GLU A C 1
ATOM 2231 O O . GLU A 1 280 ? 16.558 -14.512 -17.779 1.00 93.00 280 GLU A O 1
ATOM 2236 N N . ILE A 1 281 ? 18.242 -13.392 -18.756 1.00 93.88 281 ILE A N 1
ATOM 2237 C CA . ILE A 1 281 ? 19.258 -13.749 -17.763 1.00 93.88 281 ILE A CA 1
ATOM 2238 C C . ILE A 1 281 ? 18.933 -13.139 -16.400 1.00 93.88 281 ILE A C 1
ATOM 2240 O O . ILE A 1 281 ? 19.036 -13.835 -15.394 1.00 93.88 281 ILE A O 1
ATOM 2244 N N . ASN A 1 282 ? 18.492 -11.879 -16.358 1.00 92.31 282 ASN A N 1
ATOM 2245 C CA . ASN A 1 282 ? 18.063 -11.227 -15.123 1.00 92.31 282 ASN A CA 1
ATOM 2246 C C . ASN A 1 282 ? 16.899 -11.978 -14.466 1.00 92.31 282 ASN A C 1
ATOM 2248 O O . ASN A 1 282 ? 16.952 -12.218 -13.263 1.00 92.31 282 ASN A O 1
ATOM 2252 N N . PHE A 1 283 ? 15.891 -12.410 -15.234 1.00 90.06 283 PHE A N 1
ATOM 2253 C CA . PHE A 1 283 ? 14.815 -13.256 -14.701 1.00 90.06 283 PHE A CA 1
ATOM 2254 C C . PHE A 1 283 ? 15.339 -14.602 -14.191 1.00 90.06 283 PHE A C 1
ATOM 2256 O O . PHE A 1 283 ? 15.006 -15.002 -13.079 1.00 90.06 283 PHE A O 1
ATOM 2263 N N . GLY A 1 284 ? 16.225 -15.257 -14.947 1.00 90.69 284 GLY A N 1
ATOM 2264 C CA . GLY A 1 284 ? 16.846 -16.511 -14.520 1.00 90.69 284 GLY A CA 1
ATOM 2265 C C . GLY A 1 284 ? 17.636 -16.377 -13.215 1.00 90.69 284 GLY A C 1
ATOM 2266 O O . GLY A 1 284 ? 17.530 -17.233 -12.346 1.00 90.69 284 GLY A O 1
ATOM 2267 N N . LEU A 1 285 ? 18.397 -15.293 -13.044 1.00 90.12 285 LEU A N 1
ATOM 2268 C CA . LEU A 1 285 ? 19.146 -15.007 -11.817 1.00 90.12 285 LEU A CA 1
ATOM 2269 C C . LEU A 1 285 ? 18.222 -14.647 -10.648 1.00 90.12 285 LEU A C 1
ATOM 2271 O O . LEU A 1 285 ? 18.452 -15.109 -9.531 1.00 90.12 285 LEU A O 1
ATOM 2275 N N . LEU A 1 286 ? 17.164 -13.868 -10.898 1.00 88.44 286 LEU A N 1
ATOM 2276 C CA . LEU A 1 286 ? 16.125 -13.594 -9.904 1.00 88.44 286 LEU A CA 1
ATOM 2277 C C . LEU A 1 286 ? 15.497 -14.898 -9.410 1.00 88.44 286 LEU A C 1
ATOM 2279 O O . LEU A 1 286 ? 15.294 -15.049 -8.210 1.00 88.44 286 LEU A O 1
ATOM 2283 N N . ASP A 1 287 ? 15.249 -15.863 -10.295 1.00 87.19 287 ASP A N 1
ATOM 2284 C CA . ASP A 1 287 ? 14.679 -17.164 -9.940 1.00 87.19 287 ASP A CA 1
ATOM 2285 C C . ASP A 1 287 ? 15.561 -18.033 -9.049 1.00 87.19 287 ASP A C 1
ATOM 2287 O O . ASP A 1 287 ? 15.038 -18.860 -8.297 1.00 87.19 287 ASP A O 1
ATOM 2291 N N . LEU A 1 288 ? 16.871 -17.796 -9.057 1.00 89.00 288 LEU A N 1
ATOM 2292 C CA . LEU A 1 288 ? 17.807 -18.476 -8.170 1.00 89.00 288 LEU A CA 1
ATOM 2293 C C . LEU A 1 288 ? 17.855 -17.876 -6.767 1.00 89.00 288 LEU A C 1
ATOM 2295 O O . LEU A 1 288 ? 18.390 -18.520 -5.862 1.00 89.00 288 LEU A O 1
ATOM 2299 N N . LEU A 1 289 ? 17.306 -16.680 -6.553 1.00 85.50 289 LEU A N 1
ATOM 2300 C CA . LEU A 1 289 ? 17.251 -16.086 -5.224 1.00 85.50 289 LEU A CA 1
ATOM 2301 C C . LEU A 1 289 ? 16.215 -16.783 -4.329 1.00 85.50 289 LEU A C 1
ATOM 2303 O O . LEU A 1 289 ? 15.188 -17.277 -4.807 1.00 85.50 289 LEU A O 1
ATOM 2307 N N . PRO A 1 290 ? 16.434 -16.791 -3.003 1.00 80.75 290 PRO A N 1
ATOM 2308 C CA . PRO A 1 290 ? 15.415 -17.192 -2.043 1.00 80.75 290 PRO A CA 1
ATOM 2309 C C . PRO A 1 290 ? 14.139 -16.361 -2.237 1.00 80.75 290 PRO A C 1
ATOM 2311 O O . PRO A 1 290 ? 14.217 -15.166 -2.521 1.00 80.75 290 PRO A O 1
ATOM 2314 N N . ARG A 1 291 ? 12.959 -16.973 -2.058 1.00 66.38 291 ARG A N 1
ATOM 2315 C CA . ARG A 1 291 ? 11.654 -16.363 -2.393 1.00 66.38 291 ARG A CA 1
ATOM 2316 C C . ARG A 1 291 ? 11.390 -14.989 -1.745 1.00 66.38 291 ARG A C 1
ATOM 2318 O O . ARG A 1 291 ? 10.670 -14.209 -2.341 1.00 66.38 291 ARG A O 1
ATOM 2325 N N . GLY A 1 292 ? 12.028 -14.655 -0.619 1.00 60.91 292 GLY A N 1
ATOM 2326 C CA . GLY A 1 292 ? 11.922 -13.328 0.016 1.00 60.91 292 GLY A CA 1
ATOM 2327 C C . GLY A 1 292 ? 12.928 -12.269 -0.463 1.00 60.91 292 GLY A C 1
ATOM 2328 O O . GLY A 1 292 ? 12.807 -11.111 -0.098 1.00 60.91 292 GLY A O 1
ATOM 2329 N N . SER A 1 293 ? 13.940 -12.632 -1.260 1.00 63.09 293 SER A N 1
ATOM 2330 C CA . SER A 1 293 ? 14.980 -11.694 -1.725 1.00 63.09 293 SER A CA 1
ATOM 2331 C C . SER A 1 293 ? 14.700 -11.101 -3.108 1.00 63.09 293 SER A C 1
ATOM 2333 O O . SER A 1 293 ? 15.379 -10.159 -3.505 1.00 63.09 293 SER A O 1
ATOM 2335 N N . LYS A 1 294 ? 13.715 -11.630 -3.847 1.00 60.03 294 LYS A N 1
ATOM 2336 C CA . LYS A 1 294 ? 13.335 -11.106 -5.170 1.00 60.03 294 LYS A CA 1
ATOM 2337 C C . LYS A 1 294 ? 12.674 -9.726 -5.064 1.00 60.03 294 LYS A C 1
ATOM 2339 O O . LYS A 1 294 ? 13.057 -8.815 -5.793 1.00 60.03 294 LYS A O 1
ATOM 2344 N N . GLU A 1 295 ? 11.743 -9.570 -4.123 1.00 56.41 295 GLU A N 1
ATOM 2345 C CA . GLU A 1 295 ? 10.997 -8.322 -3.884 1.00 56.41 295 GLU A CA 1
ATOM 2346 C C . GLU A 1 295 ? 11.889 -7.188 -3.361 1.00 56.41 295 GLU A C 1
ATOM 2348 O O . GLU A 1 295 ? 11.705 -6.022 -3.713 1.00 56.41 295 GLU A O 1
ATOM 2353 N N . ASP A 1 296 ? 12.913 -7.522 -2.572 1.00 58.19 296 ASP A N 1
ATOM 2354 C CA . ASP A 1 296 ? 13.886 -6.549 -2.071 1.00 58.19 296 ASP A CA 1
ATOM 2355 C C . ASP A 1 296 ? 14.688 -5.902 -3.210 1.00 58.19 296 ASP A C 1
ATOM 2357 O O . ASP A 1 296 ? 15.023 -4.720 -3.139 1.00 58.19 296 ASP A O 1
ATOM 2361 N N . ILE A 1 297 ? 15.013 -6.660 -4.261 1.00 58.88 297 ILE A N 1
ATOM 2362 C CA . ILE A 1 297 ? 15.813 -6.172 -5.393 1.00 58.88 297 ILE A CA 1
ATOM 2363 C C . ILE A 1 297 ? 14.967 -5.306 -6.322 1.00 58.88 297 ILE A C 1
ATOM 2365 O O . ILE A 1 297 ? 15.424 -4.245 -6.744 1.00 58.88 297 ILE A O 1
ATOM 2369 N N . THR A 1 298 ? 13.724 -5.703 -6.601 1.00 52.94 298 THR A N 1
ATOM 2370 C CA . THR A 1 298 ? 12.806 -4.872 -7.388 1.00 52.94 298 THR A CA 1
ATOM 2371 C C . THR A 1 298 ? 12.516 -3.563 -6.650 1.00 52.94 298 THR A C 1
ATOM 2373 O O . THR A 1 298 ? 12.679 -2.485 -7.215 1.00 52.94 298 THR A O 1
ATOM 2376 N N . THR A 1 299 ? 12.241 -3.616 -5.347 1.00 54.47 299 THR A N 1
ATOM 2377 C CA . THR A 1 299 ? 11.995 -2.415 -4.531 1.00 54.47 299 THR A CA 1
ATOM 2378 C C . THR A 1 299 ? 13.216 -1.485 -4.474 1.00 54.47 299 THR A C 1
ATOM 2380 O O . THR A 1 299 ? 13.081 -0.280 -4.692 1.00 54.47 299 THR A O 1
ATOM 2383 N N . LYS A 1 300 ? 14.431 -2.021 -4.272 1.00 50.41 300 LYS A N 1
ATOM 2384 C CA . LYS A 1 300 ? 15.684 -1.234 -4.210 1.00 50.41 300 LYS A CA 1
ATOM 2385 C C . LYS A 1 300 ? 16.044 -0.514 -5.507 1.00 50.41 300 LYS A C 1
ATOM 2387 O O . LYS A 1 300 ? 16.757 0.484 -5.457 1.00 50.41 300 LYS A O 1
ATOM 2392 N N . ILE A 1 301 ? 15.581 -1.009 -6.652 1.00 52.69 301 ILE A N 1
ATOM 2393 C CA . ILE A 1 301 ? 15.942 -0.481 -7.979 1.00 52.69 301 ILE A CA 1
ATOM 2394 C C . ILE A 1 301 ? 14.797 0.390 -8.541 1.00 52.69 301 ILE A C 1
ATOM 2396 O O . ILE A 1 301 ? 14.730 0.695 -9.730 1.00 52.69 301 ILE A O 1
ATOM 2400 N N . GLY A 1 302 ? 13.909 0.861 -7.656 1.00 43.19 302 GLY A N 1
ATOM 2401 C CA . GLY A 1 302 ? 12.901 1.877 -7.966 1.00 43.19 302 GLY A CA 1
ATOM 2402 C C . GLY A 1 302 ? 11.583 1.317 -8.494 1.00 43.19 302 GLY A C 1
ATOM 2403 O O . GLY A 1 302 ? 10.913 1.997 -9.268 1.00 43.19 302 GLY A O 1
ATOM 2404 N N . PHE A 1 303 ? 11.240 0.088 -8.105 1.00 49.28 303 PHE A N 1
ATOM 2405 C CA . PHE A 1 303 ? 9.959 -0.573 -8.384 1.00 49.28 303 PHE A CA 1
ATOM 2406 C C . PHE A 1 303 ? 9.083 -0.729 -7.132 1.00 49.28 303 PHE A C 1
ATOM 2408 O O . PHE A 1 303 ? 8.163 -1.540 -7.15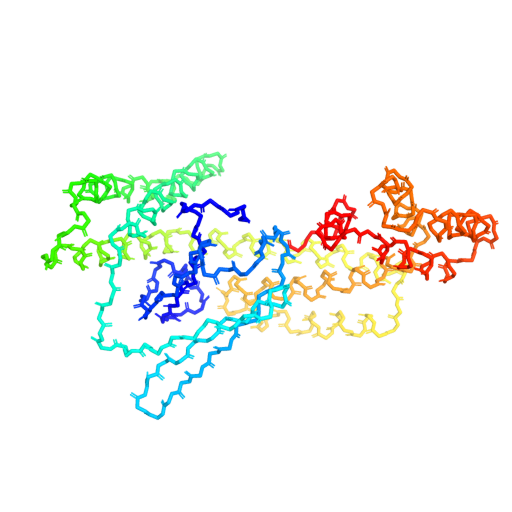4 1.00 49.28 303 PHE A O 1
ATOM 2415 N N . GLY A 1 304 ? 9.390 -0.023 -6.036 1.00 38.59 304 GLY A N 1
ATOM 2416 C CA . GLY A 1 304 ? 8.618 -0.135 -4.799 1.00 38.59 304 GLY A CA 1
ATOM 2417 C C . GLY A 1 304 ? 7.139 0.160 -5.043 1.00 38.59 304 GLY A C 1
ATOM 2418 O O . GLY A 1 304 ? 6.799 1.304 -5.336 1.00 38.59 304 GLY A O 1
ATOM 2419 N N . LEU A 1 305 ? 6.328 -0.899 -4.968 1.00 35.53 305 LEU A N 1
ATOM 2420 C CA . LEU A 1 305 ? 4.883 -0.854 -4.748 1.00 35.53 305 LEU A CA 1
ATOM 2421 C C . LEU A 1 305 ? 4.591 -0.243 -3.372 1.00 35.53 305 LEU A C 1
ATOM 2423 O O . LEU A 1 305 ? 5.392 -0.498 -2.439 1.00 35.53 305 LEU A O 1
#